Protein AF-A0A955XJW5-F1 (afdb_monomer)

Mean predicted aligned error: 9.5 Å

pLDDT: mean 81.67, std 20.1, range [33.12, 98.69]

Solvent-accessible surface area (backbone atoms only — not comparable to full-atom values): 16302 Å² total; per-residue (Å²): 133,92,76,77,73,70,64,66,63,54,55,54,52,55,54,50,56,60,74,62,56,70,82,75,78,82,82,82,54,78,74,44,65,77,54,64,28,47,102,83,71,32,50,89,77,48,71,81,88,57,72,40,41,37,43,37,37,36,38,38,75,51,75,57,103,59,41,39,40,40,37,42,30,46,37,40,36,39,36,39,64,53,88,73,26,35,38,36,40,37,43,36,36,38,41,31,38,40,37,31,48,30,94,91,41,71,89,40,76,40,79,48,72,52,77,43,46,24,12,43,33,46,32,44,30,51,53,50,76,54,90,58,38,36,39,37,41,32,48,31,40,35,44,62,52,13,67,68,50,81,89,41,76,66,51,27,50,53,43,51,49,42,31,52,50,50,28,39,25,51,32,41,61,72,42,75,30,40,45,62,37,26,32,33,47,31,42,38,38,37,37,38,39,53,49,89,84,33,40,33,42,36,37,38,38,40,42,35,40,39,48,54,78,40,79,93,57,56,80,29,60,44,35,34,40,35,40,36,42,36,45,32,44,48,54,97,52,35,35,44,35,42,34,42,30,39,30,33,45,78,50,42,84,62,96,67,49,48,33,41,16,39,31,50,33,44,36,37,53,70,83,77,32,24,43,35,39,36,41,27,32,20,64,36,49,74,48,24,42,45,85,44,91,95,30,43,33,14,45,32,42,32,44,26,39,55,69,71,88,49,74,56,78,65,78,80,79,130

Secondary structure (DSSP, 8-state):
-----SHHHHHHHHHHHHHT---PPP---GGGGTTT--TTS--TT------EEEEEEEEEEEE-SS-EEEEEEEEEEEEEEETTEEEEEEEEEEEEEEEEEETTEEEEEEEEEEEEEPPPEEEEEEEEEETTEEEEEEEEEE----PPP-S-HHHHHHHHHHHHHHHHHTTTTTGGGT-TTEEEEEEEEEEEEE-TTSEEEEEEEEEEEEEESSTTTTTT-SEEEEEEEEEEEE-SSEEEEEEEEEEE-TT---S---EEEEEEEEEEE-SS-EEEEEEEEE-STTT-STTSTT---EEEEEEES--TTS-PPPPP--

Nearest PDB structures (foldseek):
  6z91-assembly1_A  TM=2.935E-01  e=1.999E-01  Pseudomonas aeruginosa PAO1
  6z8y-assembly2_B  TM=2.730E-01  e=1.198E-01  Pseudomonas aeruginosa PAO1
  6z8t-assembly2_B  TM=3.296E-01  e=6.168E-01  Pseudomonas aeruginosa PAO1
  6z8q-assembly1_A  TM=2.751E-01  e=2.331E-01  Pseudomonas aeruginosa PAO1
  6z8q-assembly2_B  TM=2.761E-01  e=2.331E-01  Pseudomonas aeruginosa PAO1

Structure (mmCIF, N/CA/C/O backbone):
data_AF-A0A955XJW5-F1
#
_entry.id   AF-A0A955XJW5-F1
#
loop_
_atom_site.group_PDB
_atom_site.id
_atom_site.type_symbol
_atom_site.label_atom_id
_atom_site.label_alt_id
_atom_site.label_comp_id
_atom_site.label_asym_id
_atom_site.label_entity_id
_atom_site.label_seq_id
_atom_site.pdbx_PDB_ins_code
_atom_site.Cartn_x
_atom_site.Cartn_y
_atom_site.Cartn_z
_atom_site.occupancy
_atom_site.B_iso_or_equiv
_atom_site.auth_seq_id
_atom_site.auth_comp_id
_atom_site.auth_asym_id
_atom_site.auth_atom_id
_atom_site.pdbx_PDB_model_num
ATOM 1 N N . MET A 1 1 ? 11.402 -23.913 -22.380 1.00 34.25 1 MET A N 1
ATOM 2 C CA . MET A 1 1 ? 11.676 -24.728 -21.173 1.00 34.25 1 MET A CA 1
ATOM 3 C C . MET A 1 1 ? 10.736 -24.247 -20.077 1.00 34.25 1 MET A C 1
ATOM 5 O O . MET A 1 1 ? 10.926 -23.142 -19.593 1.00 34.25 1 MET A O 1
ATOM 9 N N . ASN A 1 2 ? 9.706 -25.028 -19.735 1.00 33.12 2 ASN A N 1
ATOM 10 C CA . ASN A 1 2 ? 8.739 -24.688 -18.684 1.00 33.12 2 ASN A CA 1
ATOM 11 C C . ASN A 1 2 ? 9.403 -24.790 -17.306 1.00 33.12 2 ASN A C 1
ATOM 13 O O . ASN A 1 2 ? 9.534 -25.887 -16.764 1.00 33.12 2 ASN A O 1
ATOM 17 N N . ARG A 1 3 ? 9.833 -23.658 -16.743 1.00 34.16 3 ARG A N 1
ATOM 18 C CA . ARG A 1 3 ? 10.155 -23.563 -15.317 1.00 34.16 3 ARG A CA 1
ATOM 19 C C . ARG A 1 3 ? 8.850 -23.290 -14.573 1.00 34.16 3 ARG A C 1
ATOM 21 O O . ARG A 1 3 ? 8.322 -22.188 -14.612 1.00 34.16 3 ARG A O 1
ATOM 28 N N . SER A 1 4 ? 8.306 -24.329 -13.948 1.00 34.47 4 SER A N 1
ATOM 29 C CA . SER A 1 4 ? 7.181 -24.234 -13.017 1.00 34.47 4 SER A CA 1
ATOM 30 C C . SER A 1 4 ? 7.527 -23.279 -11.871 1.00 34.47 4 SER A C 1
ATOM 32 O O . SER A 1 4 ? 8.539 -23.491 -11.206 1.00 34.47 4 SER A O 1
ATOM 34 N N . LEU A 1 5 ? 6.687 -22.263 -11.659 1.00 37.31 5 LEU A N 1
ATOM 35 C CA . LEU A 1 5 ? 6.781 -21.218 -10.633 1.00 37.31 5 LEU A CA 1
ATOM 36 C C . LEU A 1 5 ? 6.850 -21.808 -9.205 1.00 37.31 5 LEU A C 1
ATOM 38 O O . LEU A 1 5 ? 5.823 -22.250 -8.689 1.00 37.31 5 LEU A O 1
ATOM 42 N N . PRO A 1 6 ? 8.007 -21.778 -8.513 1.00 39.94 6 PRO A N 1
ATOM 43 C CA . PRO A 1 6 ? 8.091 -22.174 -7.104 1.00 39.94 6 PRO A CA 1
ATOM 44 C C . PRO A 1 6 ? 7.458 -21.138 -6.150 1.00 39.94 6 PRO A C 1
ATOM 46 O O . PRO A 1 6 ? 7.229 -21.444 -4.982 1.00 39.94 6 PRO A O 1
ATOM 49 N N . GLY A 1 7 ? 7.135 -19.930 -6.636 1.00 35.03 7 GLY A N 1
ATOM 50 C CA . GLY A 1 7 ? 6.582 -18.840 -5.822 1.00 35.03 7 GLY A CA 1
ATOM 51 C C . GLY A 1 7 ? 5.173 -19.105 -5.280 1.00 35.03 7 GLY A C 1
ATOM 52 O O . GLY A 1 7 ? 4.906 -18.837 -4.112 1.00 35.03 7 GLY A O 1
ATOM 53 N N . ALA A 1 8 ? 4.291 -19.722 -6.076 1.00 37.38 8 ALA A N 1
ATOM 54 C CA . ALA A 1 8 ? 2.900 -19.955 -5.671 1.00 37.38 8 ALA A CA 1
ATOM 55 C C . ALA A 1 8 ? 2.777 -20.896 -4.453 1.00 37.38 8 ALA A C 1
ATOM 57 O O . ALA A 1 8 ? 1.924 -20.688 -3.592 1.00 37.38 8 ALA A O 1
ATOM 58 N N . ALA A 1 9 ? 3.662 -21.894 -4.339 1.00 40.56 9 ALA A N 1
ATOM 59 C CA . ALA A 1 9 ? 3.656 -22.856 -3.234 1.00 40.56 9 ALA A CA 1
ATOM 60 C C . ALA A 1 9 ? 4.147 -22.251 -1.901 1.00 40.56 9 ALA A C 1
ATOM 62 O O . ALA A 1 9 ? 3.681 -22.640 -0.825 1.00 40.56 9 ALA A O 1
ATOM 63 N N . LEU A 1 10 ? 5.055 -21.271 -1.953 1.00 39.06 10 LEU A N 1
ATOM 64 C CA . LEU A 1 10 ? 5.540 -20.556 -0.767 1.00 39.06 10 LEU A CA 1
ATOM 65 C C . LEU A 1 10 ? 4.452 -19.648 -0.171 1.00 39.06 10 LEU A C 1
ATOM 67 O O . LEU A 1 10 ? 4.257 -19.662 1.047 1.00 39.06 10 LEU A O 1
ATOM 71 N N . CYS A 1 11 ? 3.671 -18.958 -1.012 1.00 38.50 11 CYS A N 1
ATOM 72 C CA . CYS A 1 11 ? 2.555 -18.109 -0.576 1.00 38.50 11 CYS A CA 1
ATOM 73 C C . CYS A 1 11 ? 1.465 -18.899 0.163 1.00 38.50 11 CYS A C 1
ATOM 75 O O . CYS A 1 11 ? 1.001 -18.468 1.219 1.00 38.50 11 CYS A O 1
ATOM 77 N N . THR A 1 12 ? 1.087 -20.086 -0.331 1.00 43.72 12 THR A N 1
ATOM 78 C CA . THR A 1 12 ? 0.080 -20.922 0.347 1.00 43.72 12 THR A CA 1
ATOM 79 C C . THR A 1 12 ? 0.562 -21.375 1.725 1.00 43.72 12 THR A C 1
ATOM 81 O O . THR A 1 12 ? -0.216 -21.419 2.675 1.00 43.72 12 THR A O 1
ATOM 84 N N . THR A 1 13 ? 1.856 -21.671 1.866 1.00 46.62 13 THR A N 1
ATOM 85 C CA . THR A 1 13 ? 2.415 -22.205 3.115 1.00 46.62 13 THR A CA 1
ATOM 86 C C . THR A 1 13 ? 2.517 -21.128 4.202 1.00 46.62 13 THR A C 1
ATOM 88 O O . THR A 1 13 ? 2.167 -21.390 5.353 1.00 46.62 13 THR A O 1
ATOM 91 N N . ALA A 1 14 ? 2.918 -19.902 3.844 1.00 39.91 14 ALA A N 1
ATOM 92 C CA . ALA A 1 14 ? 2.957 -18.773 4.777 1.00 39.91 14 ALA A CA 1
ATOM 93 C C . ALA A 1 14 ? 1.552 -18.360 5.252 1.00 39.91 14 ALA A C 1
ATOM 95 O O . ALA A 1 14 ? 1.353 -18.145 6.451 1.00 39.91 14 ALA A O 1
ATOM 96 N N . LEU A 1 15 ? 0.571 -18.332 4.339 1.00 43.16 15 LEU A N 1
ATOM 97 C CA . LEU A 1 15 ? -0.835 -18.036 4.637 1.00 43.16 15 LEU A CA 1
ATOM 98 C C . LEU A 1 15 ? -1.459 -19.094 5.567 1.00 43.16 15 LEU A C 1
ATOM 100 O O . LEU A 1 15 ? -2.133 -18.762 6.539 1.00 43.16 15 LEU A O 1
ATOM 104 N N . VAL A 1 16 ? -1.191 -20.383 5.326 1.00 48.97 16 VAL A N 1
ATOM 105 C CA . VAL A 1 16 ? -1.683 -21.475 6.186 1.00 48.97 16 VAL A CA 1
ATOM 106 C C . VAL A 1 16 ? -1.029 -21.438 7.571 1.00 48.97 16 VAL A C 1
ATOM 108 O O . VAL A 1 16 ? -1.713 -21.664 8.567 1.00 48.97 16 VAL A O 1
ATOM 111 N N . ALA A 1 17 ? 0.262 -21.109 7.670 1.00 45.25 17 ALA A N 1
ATOM 112 C CA . ALA A 1 17 ? 0.951 -20.999 8.957 1.00 45.25 17 ALA A CA 1
ATOM 113 C C . ALA A 1 17 ? 0.424 -19.834 9.817 1.00 45.25 17 ALA A C 1
ATOM 115 O O . ALA A 1 17 ? 0.304 -19.980 11.034 1.00 45.25 17 ALA A O 1
ATOM 116 N N . THR A 1 18 ? 0.055 -18.706 9.200 1.00 45.88 18 THR A N 1
ATOM 117 C CA . THR A 1 18 ? -0.536 -17.556 9.909 1.00 45.88 18 THR A CA 1
ATOM 118 C C . THR A 1 18 ? -1.988 -17.807 10.307 1.00 45.88 18 THR A C 1
ATOM 120 O O . THR A 1 18 ? -2.371 -17.474 11.426 1.00 45.88 18 THR A O 1
ATOM 123 N N . LEU A 1 19 ? -2.775 -18.485 9.464 1.00 44.06 19 LEU A N 1
ATOM 124 C CA . LEU A 1 19 ? -4.140 -18.911 9.803 1.00 44.06 19 LEU A CA 1
ATOM 125 C C . LEU A 1 19 ? -4.175 -20.011 10.884 1.00 44.06 19 LEU A C 1
ATOM 127 O O . LEU A 1 19 ? -5.152 -20.122 11.623 1.00 44.06 19 LEU A O 1
ATOM 131 N N . ALA A 1 20 ? -3.113 -20.815 11.007 1.00 43.78 20 ALA A N 1
ATOM 132 C CA . ALA A 1 20 ? -2.991 -21.868 12.019 1.00 43.78 20 ALA A CA 1
ATOM 133 C C . ALA A 1 20 ? -2.514 -21.363 13.396 1.00 43.78 20 ALA A C 1
ATOM 135 O O . ALA A 1 20 ? -2.559 -22.120 14.375 1.00 43.78 20 ALA A O 1
ATOM 136 N N . ALA A 1 21 ? -2.080 -20.103 13.508 1.00 41.25 21 ALA A N 1
ATOM 137 C CA . ALA A 1 21 ? -1.713 -19.503 14.783 1.00 41.25 21 ALA A CA 1
ATOM 138 C C . ALA A 1 21 ? -2.971 -19.316 15.649 1.00 41.25 21 ALA A C 1
ATOM 140 O O . ALA A 1 21 ? -3.744 -18.373 15.484 1.00 41.25 21 ALA A O 1
ATOM 141 N N . ARG A 1 22 ? -3.198 -20.242 16.590 1.00 39.47 22 ARG A N 1
ATOM 142 C CA . ARG A 1 22 ? -4.277 -20.110 17.578 1.00 39.47 22 ARG A CA 1
ATOM 143 C C . ARG A 1 22 ? -4.091 -18.806 18.365 1.00 39.47 22 ARG A C 1
ATOM 145 O O . ARG A 1 22 ? -2.970 -18.545 18.807 1.00 39.47 22 ARG A O 1
ATOM 152 N N . PRO A 1 23 ? -5.158 -18.024 18.614 1.00 44.94 23 PRO A N 1
ATOM 153 C CA . PRO A 1 23 ? -5.063 -16.852 19.472 1.00 44.94 23 PRO A CA 1
ATOM 154 C C . PRO A 1 23 ? -4.607 -17.306 20.861 1.00 44.94 23 PRO A C 1
ATOM 156 O O . PRO A 1 23 ? -5.309 -18.059 21.542 1.00 44.94 23 PRO A O 1
ATOM 159 N N . ALA A 1 24 ? -3.408 -16.887 21.264 1.00 43.28 24 ALA A N 1
ATOM 160 C CA . ALA A 1 24 ? -2.942 -17.074 22.628 1.00 43.28 24 ALA A CA 1
ATOM 161 C C . ALA A 1 24 ? -3.953 -16.400 23.570 1.00 43.28 24 ALA A C 1
ATOM 163 O O . ALA A 1 24 ? -4.379 -15.269 23.326 1.00 43.28 24 ALA A O 1
ATOM 164 N N . GLY A 1 25 ? -4.396 -17.120 24.604 1.00 38.81 25 GLY A N 1
ATOM 165 C CA . GLY A 1 25 ? -5.329 -16.583 25.591 1.00 38.81 25 GLY A CA 1
ATOM 166 C C . GLY A 1 25 ? -4.774 -15.291 26.190 1.00 38.81 25 GLY A C 1
ATOM 167 O O . GLY A 1 25 ? -3.624 -15.259 26.622 1.00 38.81 25 GLY A O 1
ATOM 168 N N . ALA A 1 26 ? -5.569 -14.221 26.165 1.00 45.28 26 ALA A N 1
ATOM 169 C CA . ALA A 1 26 ? -5.174 -12.937 26.725 1.00 45.28 26 ALA A CA 1
ATOM 170 C C . ALA A 1 26 ? -5.032 -13.063 28.252 1.00 45.28 26 ALA A C 1
ATOM 172 O O . ALA A 1 26 ? -5.971 -13.458 28.941 1.00 45.28 26 ALA A O 1
ATOM 173 N N . GLU A 1 27 ? -3.846 -12.753 28.768 1.00 39.41 27 GLU A N 1
ATOM 174 C CA . GLU A 1 27 ? -3.558 -12.666 30.199 1.00 39.41 27 GLU A CA 1
ATOM 175 C C . GLU A 1 27 ? -4.129 -11.343 30.743 1.00 39.41 27 GLU A C 1
ATOM 177 O O . GLU A 1 27 ? -3.714 -10.264 30.312 1.00 39.41 27 GLU A O 1
ATOM 182 N N . VAL A 1 28 ? -5.109 -11.425 31.649 1.00 39.09 28 VAL A N 1
ATOM 183 C CA . VAL A 1 28 ? -5.785 -10.264 32.263 1.00 39.09 28 VAL A CA 1
ATOM 184 C C . VAL A 1 28 ? -4.859 -9.602 33.285 1.00 39.09 28 VAL A C 1
ATOM 186 O O . VAL A 1 28 ? -4.280 -10.280 34.138 1.00 39.09 28 VAL A O 1
ATOM 189 N N . ARG A 1 29 ? -4.709 -8.272 33.232 1.00 44.88 29 ARG A N 1
ATOM 190 C CA . ARG A 1 29 ? -3.803 -7.539 34.134 1.00 44.88 29 ARG A CA 1
ATOM 191 C C . ARG A 1 29 ? -4.461 -7.205 35.476 1.00 44.88 29 ARG A C 1
ATOM 193 O O . ARG A 1 29 ? -5.627 -6.825 35.514 1.00 44.88 29 ARG A O 1
ATOM 200 N N . PRO A 1 30 ? -3.689 -7.129 36.576 1.00 42.16 30 PRO A N 1
ATOM 201 C CA . PRO A 1 30 ? -4.189 -6.602 37.845 1.00 42.16 30 PRO A CA 1
ATOM 202 C C . PRO A 1 30 ? -4.661 -5.138 37.788 1.00 42.16 30 PRO A C 1
ATOM 204 O O . PRO A 1 30 ? -5.520 -4.738 38.562 1.00 42.16 30 PRO A O 1
ATOM 207 N N . SER A 1 31 ? -4.148 -4.322 36.861 1.00 41.94 31 SER A N 1
ATOM 208 C CA . SER A 1 31 ? -4.633 -2.947 36.649 1.00 41.94 31 SER A CA 1
ATOM 209 C C . SER A 1 31 ? -6.025 -2.889 36.003 1.00 41.94 31 SER A C 1
ATOM 211 O O . SER A 1 31 ? -6.724 -1.891 36.158 1.00 41.94 31 SER A O 1
ATOM 213 N N . GLU A 1 32 ? -6.447 -3.958 35.322 1.00 39.59 32 GLU A N 1
ATOM 214 C CA . GLU A 1 32 ? -7.803 -4.137 34.772 1.00 39.59 32 GLU A CA 1
ATOM 215 C C . GLU A 1 32 ? -8.798 -4.616 35.849 1.00 39.59 32 GLU A C 1
ATOM 217 O O . GLU A 1 32 ? -10.000 -4.653 35.609 1.00 39.59 32 GLU A O 1
ATOM 222 N N . LEU A 1 33 ? -8.324 -4.914 37.070 1.00 41.62 33 LEU A N 1
ATOM 223 C CA . LEU A 1 33 ? -9.183 -5.127 38.245 1.00 41.62 33 LEU A CA 1
ATOM 224 C C . LEU A 1 33 ? -9.673 -3.806 38.861 1.00 41.62 33 LEU A C 1
ATOM 226 O O . LEU A 1 33 ? -10.667 -3.806 39.580 1.00 41.62 33 LEU A O 1
ATOM 230 N N . ILE A 1 34 ? -8.979 -2.685 38.619 1.00 43.34 34 ILE A N 1
ATOM 231 C CA . ILE A 1 34 ? -9.285 -1.384 39.250 1.00 43.34 34 ILE A CA 1
ATOM 232 C C . ILE A 1 34 ? -10.316 -0.591 38.429 1.00 43.34 34 ILE A C 1
ATOM 234 O O . ILE A 1 34 ? -11.098 0.181 38.981 1.00 43.34 34 ILE A O 1
ATOM 238 N N . ARG A 1 35 ? -10.363 -0.814 37.113 1.00 44.44 35 ARG A N 1
ATOM 239 C CA . ARG A 1 35 ? -11.483 -0.432 36.246 1.00 44.44 35 ARG A CA 1
ATOM 240 C C . ARG A 1 35 ? -12.004 -1.732 35.661 1.00 44.44 35 ARG A C 1
ATOM 242 O O . ARG A 1 35 ? -11.348 -2.212 34.740 1.00 44.44 35 ARG A O 1
ATOM 249 N N . PRO A 1 36 ? -13.067 -2.330 36.229 1.00 38.03 36 PRO A N 1
ATOM 250 C CA . PRO A 1 36 ? -13.470 -3.665 35.847 1.00 38.03 36 PRO A CA 1
ATOM 251 C C . PRO A 1 36 ? -13.695 -3.657 34.347 1.00 38.03 36 PRO A C 1
ATOM 253 O O . PRO A 1 36 ? -14.565 -2.952 33.828 1.00 38.03 36 PRO A O 1
ATOM 256 N N . ALA A 1 37 ? -12.855 -4.426 33.669 1.00 43.81 37 ALA A N 1
ATOM 257 C CA . ALA A 1 37 ? -13.259 -5.007 32.423 1.00 43.81 37 ALA A CA 1
ATOM 258 C C . ALA A 1 37 ? -14.639 -5.653 32.638 1.00 43.81 37 ALA A C 1
ATOM 260 O O . ALA A 1 37 ? -14.919 -6.167 33.728 1.00 43.81 37 ALA A O 1
ATOM 261 N N . ASP A 1 38 ? -15.525 -5.577 31.653 1.00 45.34 38 ASP A N 1
ATOM 262 C CA . ASP A 1 38 ? -16.799 -6.279 31.733 1.00 45.34 38 ASP A CA 1
ATOM 263 C C . ASP A 1 38 ? -16.574 -7.784 31.999 1.00 45.34 38 ASP A C 1
ATOM 265 O O . ASP A 1 38 ? -15.451 -8.297 31.973 1.00 45.34 38 ASP A O 1
ATOM 269 N N . ALA A 1 39 ? -17.642 -8.525 32.292 1.00 37.34 39 ALA A N 1
ATOM 270 C CA . ALA A 1 39 ? -17.558 -9.938 32.675 1.00 37.34 39 ALA A CA 1
ATOM 271 C C . ALA A 1 39 ? -16.877 -10.858 31.627 1.00 37.34 39 ALA A C 1
ATOM 273 O O . ALA A 1 39 ? -16.703 -12.047 31.889 1.00 37.34 39 ALA A O 1
ATOM 274 N N . ALA A 1 40 ? -16.480 -10.328 30.465 1.00 42.97 40 ALA A N 1
ATOM 275 C CA . ALA A 1 40 ? -15.746 -11.013 29.412 1.00 42.97 40 ALA A CA 1
ATOM 276 C C . ALA A 1 40 ? -14.283 -10.531 29.238 1.00 42.97 40 ALA A C 1
ATOM 278 O O . ALA A 1 40 ? -13.589 -11.010 28.339 1.00 42.97 40 ALA A O 1
ATOM 279 N N . GLY A 1 41 ? -13.774 -9.661 30.119 1.00 38.34 41 GLY A N 1
ATOM 280 C CA . GLY A 1 41 ? -12.387 -9.186 30.084 1.00 38.34 41 GLY A CA 1
ATOM 281 C C . GLY A 1 41 ? -12.157 -7.998 29.145 1.00 38.34 41 GLY A C 1
ATOM 282 O O . GLY A 1 41 ? -11.008 -7.699 28.817 1.00 38.34 41 GLY A O 1
ATOM 283 N N . TYR A 1 42 ? -13.216 -7.292 28.740 1.00 46.72 42 TYR A N 1
ATOM 284 C CA . TYR A 1 42 ? -13.111 -6.086 27.928 1.00 46.72 42 TYR A CA 1
ATOM 285 C C . TYR A 1 42 ? -13.070 -4.839 28.811 1.00 46.72 42 TYR A C 1
ATOM 287 O O . TYR A 1 42 ? -14.026 -4.540 29.521 1.00 46.72 42 TYR A O 1
ATOM 295 N N . GLY A 1 43 ? -11.974 -4.072 28.765 1.00 42.53 43 GLY A N 1
ATOM 296 C CA . GLY A 1 43 ? -11.979 -2.697 29.283 1.00 42.53 43 GLY A CA 1
ATOM 297 C C . GLY A 1 43 ? -13.155 -1.894 28.694 1.00 42.53 43 GLY A C 1
ATOM 298 O O . GLY A 1 43 ? -13.688 -2.280 27.651 1.00 42.53 43 GLY A O 1
ATOM 299 N N . PRO A 1 44 ? -13.587 -0.793 29.335 1.00 36.53 44 PRO A N 1
ATOM 300 C CA . PRO A 1 44 ? -14.835 -0.118 28.989 1.00 36.53 44 PRO A CA 1
ATOM 301 C C . PRO A 1 44 ? -14.861 0.280 27.505 1.00 36.53 44 PRO A C 1
ATOM 303 O O . PRO A 1 44 ? -14.160 1.198 27.086 1.00 36.53 44 PRO A O 1
ATOM 306 N N . GLY A 1 45 ? -15.669 -0.442 26.722 1.00 41.62 45 GLY A N 1
ATOM 307 C CA . GLY A 1 45 ? -16.017 -0.102 25.346 1.00 41.62 45 GLY A CA 1
ATOM 308 C C . GLY A 1 45 ? -15.035 -0.525 24.249 1.00 41.62 45 GLY A C 1
ATOM 309 O O . GLY A 1 45 ? -14.957 0.167 23.242 1.00 41.62 45 GLY A O 1
ATOM 310 N N . TYR A 1 46 ? -14.312 -1.642 24.378 1.00 51.41 46 TYR A N 1
ATOM 311 C CA . TYR A 1 46 ? -13.519 -2.183 23.262 1.00 51.41 46 TYR A CA 1
ATOM 312 C C . TYR A 1 46 ? -13.775 -3.669 23.020 1.00 51.41 46 TYR A C 1
ATOM 314 O O . TYR A 1 46 ? -13.808 -4.450 23.963 1.00 51.41 46 TYR A O 1
ATOM 322 N N . GLY A 1 47 ? -13.914 -4.055 21.746 1.00 53.31 47 GLY A N 1
ATOM 323 C CA . GLY A 1 47 ? -13.943 -5.454 21.312 1.00 53.31 47 GLY A CA 1
ATOM 324 C C . GLY A 1 47 ? -12.657 -6.216 21.656 1.00 53.31 47 GLY A C 1
ATOM 325 O O . GLY A 1 47 ? -11.684 -5.667 22.191 1.00 53.31 47 GLY A O 1
ATOM 326 N N . ARG A 1 48 ? -12.644 -7.521 21.379 1.00 57.72 48 ARG A N 1
ATOM 327 C CA . ARG A 1 48 ? -11.518 -8.388 21.728 1.00 57.72 48 ARG A CA 1
ATOM 328 C C . ARG A 1 48 ? -10.319 -8.020 20.863 1.00 57.72 48 ARG A C 1
ATOM 330 O O . ARG A 1 48 ? -10.392 -8.028 19.645 1.00 57.72 48 ARG A O 1
ATOM 337 N N . ARG A 1 49 ? -9.153 -7.804 21.479 1.00 69.62 49 ARG A N 1
ATOM 338 C CA . ARG A 1 49 ? -7.893 -7.720 20.725 1.00 69.62 49 ARG A CA 1
ATOM 339 C C . ARG A 1 49 ? -7.627 -9.072 20.058 1.00 69.62 49 ARG A C 1
ATOM 341 O O . ARG A 1 49 ? -7.129 -9.995 20.702 1.00 69.62 49 ARG A O 1
ATOM 348 N N . VAL A 1 50 ? -7.996 -9.191 18.791 1.00 79.50 50 VAL A N 1
ATOM 349 C CA . VAL A 1 50 ? -7.775 -10.372 17.957 1.00 79.50 50 VAL A CA 1
ATOM 350 C C . VAL A 1 50 ? -6.716 -10.072 16.909 1.00 79.50 50 VAL A C 1
ATOM 352 O O . VAL A 1 50 ? -6.535 -8.925 16.503 1.00 79.50 50 VAL A O 1
ATOM 355 N N . THR A 1 51 ? -5.992 -11.109 16.490 1.00 88.06 51 THR A N 1
ATOM 356 C CA . THR A 1 51 ? -5.120 -11.017 15.319 1.00 88.06 51 THR A CA 1
ATOM 357 C C . THR A 1 51 ? -5.961 -10.578 14.127 1.00 88.06 51 THR A C 1
ATOM 359 O O . THR A 1 51 ? -6.950 -11.235 13.798 1.00 88.06 51 THR A O 1
ATOM 362 N N . SER A 1 52 ? -5.568 -9.471 13.503 1.00 89.81 52 SER A N 1
ATOM 363 C CA . SER A 1 52 ? -6.171 -9.001 12.260 1.00 89.81 52 SER A CA 1
ATOM 364 C C . SER A 1 52 ? -5.305 -9.411 11.082 1.00 89.81 52 SER A C 1
ATOM 366 O O . SER A 1 52 ? -4.081 -9.473 11.195 1.00 89.81 52 SER A O 1
ATOM 368 N N . TYR A 1 53 ? -5.945 -9.703 9.962 1.00 93.25 53 TYR A N 1
ATOM 369 C CA . TYR A 1 53 ? -5.274 -10.008 8.710 1.00 93.25 53 TYR A CA 1
ATOM 370 C C . TYR A 1 53 ? -5.984 -9.282 7.578 1.00 93.25 53 TYR A C 1
ATOM 372 O O . TYR A 1 53 ? -7.183 -9.020 7.664 1.00 93.25 53 TYR A O 1
ATOM 380 N N . GLU A 1 54 ? -5.246 -8.981 6.526 1.00 95.25 54 GLU A N 1
ATOM 381 C CA . GLU A 1 54 ? -5.755 -8.435 5.282 1.00 95.25 54 GLU A CA 1
ATOM 382 C C . GLU A 1 54 ? -4.975 -9.075 4.138 1.00 95.25 54 GLU A C 1
ATOM 384 O O . GLU A 1 54 ? -3.749 -9.169 4.183 1.00 95.25 54 GLU A O 1
ATOM 389 N N . LEU A 1 55 ? -5.702 -9.580 3.151 1.00 97.25 55 LEU A N 1
ATOM 390 C CA . LEU A 1 55 ? -5.168 -10.032 1.881 1.00 97.25 55 LEU A CA 1
ATOM 391 C C . LEU A 1 55 ? -5.834 -9.197 0.802 1.00 97.25 55 LEU A C 1
ATOM 393 O O . LEU A 1 55 ? -7.050 -9.263 0.626 1.00 97.25 55 LEU A O 1
ATOM 397 N N . GLU A 1 56 ? -5.022 -8.456 0.077 1.00 97.38 56 GLU A N 1
ATOM 398 C CA . GLU A 1 56 ? -5.433 -7.622 -1.035 1.00 97.38 56 GLU A CA 1
ATOM 399 C C . GLU A 1 56 ? -4.768 -8.113 -2.311 1.00 97.38 56 GLU A C 1
ATOM 401 O O . GLU A 1 56 ? -3.640 -8.601 -2.283 1.00 97.38 56 GLU A O 1
ATOM 406 N N . VAL A 1 57 ? -5.463 -7.978 -3.433 1.00 98.25 57 VAL A N 1
ATOM 407 C CA . VAL A 1 57 ? -4.898 -8.156 -4.764 1.00 98.25 57 VAL A CA 1
ATOM 408 C C . VAL A 1 57 ? -5.231 -6.917 -5.579 1.00 98.25 57 VAL A C 1
ATOM 410 O O . VAL A 1 57 ? -6.406 -6.647 -5.835 1.00 98.25 57 VAL A O 1
ATOM 413 N N . GLY A 1 58 ? -4.191 -6.175 -5.951 1.00 97.56 58 GLY A N 1
ATOM 414 C CA . GLY A 1 58 ? -4.263 -5.058 -6.880 1.00 97.56 58 GLY A CA 1
ATOM 415 C C . GLY A 1 58 ? -4.089 -5.520 -8.323 1.00 97.56 58 GLY A C 1
ATOM 416 O O . GLY A 1 58 ? -3.327 -6.454 -8.594 1.00 97.56 58 GLY A O 1
ATOM 417 N N . PHE A 1 59 ? -4.790 -4.858 -9.236 1.00 96.75 59 PHE A N 1
ATOM 418 C CA . PHE A 1 59 ? -4.735 -5.085 -10.671 1.00 96.75 59 PHE A CA 1
ATOM 419 C C . PHE A 1 59 ? -4.648 -3.755 -11.409 1.00 96.75 59 PHE A C 1
ATOM 421 O O . PHE A 1 59 ? -5.374 -2.806 -11.101 1.00 96.75 59 PHE A O 1
ATOM 428 N N . TYR A 1 60 ? -3.823 -3.747 -12.445 1.00 95.06 60 TYR A N 1
ATOM 429 C CA . TYR A 1 60 ? -3.759 -2.691 -13.438 1.00 95.06 60 TYR A CA 1
ATOM 430 C C . TYR A 1 60 ? -3.678 -3.332 -14.818 1.00 95.06 60 TYR A C 1
ATOM 432 O O . TYR A 1 60 ? -2.987 -4.335 -15.017 1.00 95.06 60 TYR A O 1
ATOM 440 N N . SER A 1 61 ? -4.417 -2.766 -15.763 1.00 93.38 61 SER A N 1
ATOM 441 C CA . SER A 1 61 ? -4.340 -3.147 -17.162 1.00 93.38 61 SER A CA 1
ATOM 442 C C . SER A 1 61 ? -4.517 -1.901 -18.003 1.00 93.38 61 SER A C 1
ATOM 444 O O . SER A 1 61 ? -5.488 -1.169 -17.816 1.00 93.38 61 SER A O 1
ATOM 446 N N . ASP A 1 62 ? -3.602 -1.710 -18.938 1.00 90.88 62 ASP A N 1
ATOM 447 C CA . ASP A 1 62 ? -3.711 -0.707 -19.986 1.00 90.88 62 ASP A CA 1
ATOM 448 C C . ASP A 1 62 ? -3.428 -1.382 -21.325 1.00 90.88 62 ASP A C 1
ATOM 450 O O . ASP A 1 62 ? -2.616 -2.302 -21.409 1.00 90.88 62 ASP A O 1
ATOM 454 N N . SER A 1 63 ? -4.164 -0.979 -22.346 1.00 87.19 63 SER A N 1
ATOM 455 C CA . SER A 1 63 ? -4.062 -1.513 -23.696 1.00 87.19 63 SER A CA 1
ATOM 456 C C . SER A 1 63 ? -4.287 -0.351 -24.640 1.00 87.19 63 SER A C 1
ATOM 458 O O . SER A 1 63 ? -5.367 0.244 -24.669 1.00 87.19 63 SER A O 1
ATOM 460 N N . ASN A 1 64 ? -3.247 -0.008 -25.388 1.00 84.56 64 ASN A N 1
ATOM 461 C CA . ASN A 1 64 ? -3.292 1.032 -26.403 1.00 84.56 64 ASN A CA 1
ATOM 462 C C . ASN A 1 64 ? -2.779 0.487 -27.743 1.00 84.56 64 ASN A C 1
ATOM 464 O O . ASN A 1 64 ? -2.366 -0.666 -27.847 1.00 84.56 64 ASN A O 1
ATOM 468 N N . ASP A 1 65 ? -2.790 1.319 -28.787 1.00 77.38 65 ASP A N 1
ATOM 469 C CA . ASP A 1 65 ? -2.377 0.916 -30.142 1.00 77.38 65 ASP A CA 1
ATOM 470 C C . ASP A 1 65 ? -0.916 0.424 -30.229 1.00 77.38 65 ASP A C 1
ATOM 472 O O . ASP A 1 65 ? -0.501 -0.119 -31.256 1.00 77.38 65 ASP A O 1
ATOM 476 N N . VAL A 1 66 ? -0.120 0.642 -29.178 1.00 81.00 66 VAL A N 1
ATOM 477 C CA . VAL A 1 66 ? 1.302 0.314 -29.128 1.00 81.00 66 VAL A CA 1
ATOM 478 C C . VAL A 1 66 ? 1.586 -0.801 -28.127 1.00 81.00 66 VAL A C 1
ATOM 480 O O . VAL A 1 66 ? 2.416 -1.646 -28.418 1.00 81.00 66 VAL A O 1
ATOM 483 N N . GLN A 1 67 ? 0.990 -0.831 -26.941 1.00 85.88 67 GLN A N 1
ATOM 484 C CA . GLN A 1 67 ? 1.389 -1.772 -25.893 1.00 85.88 67 GLN A CA 1
ATOM 485 C C . GLN A 1 67 ? 0.208 -2.214 -25.035 1.00 85.88 67 GLN A C 1
ATOM 487 O O . GLN A 1 67 ? -0.676 -1.425 -24.708 1.00 85.88 67 GLN A O 1
ATOM 492 N N . ASP A 1 68 ? 0.277 -3.475 -24.618 1.00 90.44 68 ASP A N 1
ATOM 493 C CA . ASP A 1 68 ? -0.549 -4.088 -23.593 1.00 90.44 68 ASP A CA 1
ATOM 494 C C . ASP A 1 68 ? 0.287 -4.257 -22.323 1.00 90.44 68 ASP A C 1
ATOM 496 O O . ASP A 1 68 ? 1.283 -4.989 -22.296 1.00 90.44 68 ASP A O 1
ATOM 500 N N . VAL A 1 69 ? -0.134 -3.590 -21.253 1.00 92.31 69 VAL A N 1
ATOM 501 C CA . VAL A 1 69 ? 0.460 -3.692 -19.923 1.00 92.31 69 VAL A CA 1
ATOM 502 C C . VAL A 1 69 ? -0.524 -4.379 -18.999 1.00 92.31 69 VAL A C 1
ATOM 504 O O . VAL A 1 69 ? -1.694 -4.008 -18.918 1.00 92.31 69 VAL A O 1
ATOM 507 N N . PHE A 1 70 ? -0.033 -5.361 -18.254 1.00 95.69 70 PHE A N 1
ATOM 508 C CA . PHE A 1 70 ? -0.809 -6.040 -17.233 1.00 95.69 70 PHE A CA 1
ATOM 509 C C . PHE A 1 70 ? 0.011 -6.232 -15.964 1.00 95.69 70 PHE A C 1
ATOM 511 O O . PHE A 1 70 ? 1.161 -6.674 -16.004 1.00 95.69 70 PHE A O 1
ATOM 518 N N . LEU A 1 71 ? -0.601 -5.926 -14.827 1.00 96.56 71 LEU A N 1
ATOM 519 C CA . LEU A 1 71 ? 0.022 -6.009 -13.520 1.00 96.56 71 LEU A CA 1
ATOM 520 C C . LEU A 1 71 ? -0.958 -6.610 -12.512 1.00 96.56 71 LEU A C 1
ATOM 522 O O . LEU A 1 71 ? -2.103 -6.176 -12.404 1.00 96.56 71 LEU A O 1
ATOM 526 N N . ILE A 1 72 ? -0.481 -7.591 -11.746 1.00 97.88 72 ILE A N 1
ATOM 527 C CA . ILE A 1 72 ? -1.155 -8.111 -10.553 1.00 97.88 72 ILE A CA 1
ATOM 528 C C . ILE A 1 72 ? -0.197 -8.004 -9.378 1.00 97.88 72 ILE A C 1
ATOM 530 O O . ILE A 1 72 ? 0.950 -8.440 -9.477 1.00 97.88 72 ILE A O 1
ATOM 534 N N . SER A 1 73 ? -0.681 -7.520 -8.240 1.00 98.19 73 SER A N 1
ATOM 535 C CA . SER A 1 73 ? 0.108 -7.479 -7.016 1.00 98.19 73 SER A CA 1
ATOM 536 C C . SER A 1 73 ? -0.704 -7.920 -5.807 1.00 98.19 73 SER A C 1
ATOM 538 O O . SER A 1 73 ? -1.568 -7.172 -5.359 1.00 98.19 73 SER A O 1
ATOM 540 N N . PRO A 1 74 ? -0.472 -9.117 -5.247 1.00 97.94 74 PRO A N 1
ATOM 541 C CA . PRO A 1 74 ? -1.008 -9.453 -3.941 1.00 97.94 74 PRO A CA 1
ATOM 542 C C . PRO A 1 74 ? -0.189 -8.800 -2.817 1.00 97.94 74 PRO A C 1
ATOM 544 O O . PRO A 1 74 ? 1.043 -8.817 -2.839 1.00 97.94 74 PRO A O 1
ATOM 547 N N . LEU A 1 75 ? -0.880 -8.311 -1.791 1.00 98.00 75 LEU A N 1
ATOM 548 C CA . LEU A 1 75 ? -0.318 -7.784 -0.550 1.00 98.00 75 LEU A CA 1
ATOM 549 C C . LEU A 1 75 ? -0.987 -8.485 0.633 1.00 98.00 75 LEU A C 1
ATOM 551 O O . LEU A 1 75 ? -2.213 -8.517 0.741 1.00 98.00 75 LEU A O 1
ATOM 555 N N . VAL A 1 76 ? -0.183 -9.049 1.532 1.00 97.94 76 VAL A N 1
ATOM 556 C CA . VAL A 1 76 ? -0.665 -9.589 2.804 1.00 97.94 76 VAL A CA 1
ATOM 557 C C . VAL A 1 76 ? -0.204 -8.703 3.948 1.00 97.94 76 VAL A C 1
ATOM 559 O O . VAL A 1 76 ? 0.964 -8.322 4.016 1.00 97.94 76 VAL A O 1
ATOM 562 N N . ARG A 1 77 ? -1.114 -8.420 4.878 1.00 97.62 77 ARG A N 1
ATOM 563 C CA . ARG A 1 77 ? -0.834 -7.731 6.135 1.00 97.62 77 ARG A CA 1
ATOM 564 C C . ARG A 1 77 ? -1.404 -8.525 7.296 1.00 97.62 77 ARG A C 1
ATOM 566 O O . ARG A 1 77 ? -2.538 -8.991 7.249 1.00 97.62 77 ARG A O 1
ATOM 573 N N . VAL A 1 78 ? -0.634 -8.663 8.364 1.00 96.19 78 VAL A N 1
ATOM 574 C CA . VAL A 1 78 ? -1.056 -9.314 9.604 1.00 96.19 78 VAL A CA 1
ATOM 575 C C . VAL A 1 78 ? -0.672 -8.421 10.766 1.00 96.19 78 VAL A C 1
ATOM 577 O O . VAL A 1 78 ? 0.480 -8.018 10.882 1.00 96.19 78 VAL A O 1
ATOM 580 N N . VAL A 1 79 ? -1.623 -8.137 11.652 1.00 93.81 79 VAL A N 1
ATOM 581 C CA . VAL A 1 79 ? -1.350 -7.444 12.911 1.00 93.81 79 VAL A CA 1
ATOM 582 C C . VAL A 1 79 ? -1.760 -8.312 14.075 1.00 93.81 79 VAL A C 1
ATOM 584 O O . VAL A 1 79 ? -2.929 -8.666 14.238 1.00 93.81 79 VAL A O 1
ATOM 587 N N . GLN A 1 80 ? -0.776 -8.626 14.904 1.00 93.50 80 GLN A N 1
ATOM 588 C CA . GLN A 1 80 ? -0.920 -9.451 16.083 1.00 93.50 80 GLN A CA 1
ATOM 589 C C . GLN A 1 80 ? -0.834 -8.586 17.347 1.00 93.50 80 GLN A C 1
ATOM 591 O O . GLN A 1 80 ? 0.199 -7.962 17.602 1.00 93.50 80 GLN A O 1
ATOM 596 N N . PRO A 1 81 ? -1.879 -8.572 18.189 1.00 89.94 81 PRO A N 1
ATOM 597 C CA . PRO A 1 81 ? -1.808 -7.935 19.495 1.00 89.94 81 PRO A CA 1
ATOM 598 C C . PRO A 1 81 ? -0.762 -8.605 20.393 1.00 89.94 81 PRO A C 1
ATOM 600 O O . PRO A 1 81 ? -0.780 -9.820 20.596 1.00 89.94 81 PRO A O 1
ATOM 603 N N . VAL A 1 82 ? 0.118 -7.803 20.991 1.00 89.19 82 VAL A N 1
ATOM 604 C CA . VAL A 1 82 ? 1.103 -8.231 21.989 1.00 89.19 82 VAL A CA 1
ATOM 605 C C . VAL A 1 82 ? 0.931 -7.364 23.231 1.00 89.19 82 VAL A C 1
ATOM 607 O O . VAL A 1 82 ? 1.462 -6.257 23.343 1.00 89.19 82 VAL A O 1
ATOM 610 N N . ARG A 1 83 ? 0.166 -7.876 24.200 1.00 86.06 83 ARG A N 1
ATOM 611 C CA . ARG A 1 83 ? -0.256 -7.128 25.395 1.00 86.06 83 ARG A CA 1
ATOM 612 C C . ARG A 1 83 ? -1.019 -5.847 25.005 1.00 86.06 83 ARG A C 1
ATOM 614 O O . ARG A 1 83 ? -2.064 -5.916 24.366 1.00 86.06 83 ARG A O 1
ATOM 621 N N . SER A 1 84 ? -0.512 -4.679 25.410 1.00 84.25 84 SER A N 1
ATOM 622 C CA . SER A 1 84 ? -1.081 -3.367 25.080 1.00 84.25 84 SER A CA 1
ATOM 623 C C . SER A 1 84 ? -0.651 -2.852 23.703 1.00 84.25 84 SER A C 1
ATOM 625 O O . SER A 1 84 ? -1.191 -1.846 23.258 1.00 84.25 84 SER A O 1
ATOM 627 N N . ASN A 1 85 ? 0.265 -3.547 23.035 1.00 91.69 85 ASN A N 1
ATOM 628 C CA . ASN A 1 85 ? 0.929 -3.127 21.807 1.00 91.69 85 ASN A CA 1
ATOM 629 C C . ASN A 1 85 ? 0.557 -4.073 20.658 1.00 91.69 85 ASN A C 1
ATOM 631 O O . ASN A 1 85 ? -0.220 -5.013 20.849 1.00 91.69 85 ASN A O 1
ATOM 635 N N . GLU A 1 86 ? 1.111 -3.836 19.478 1.00 93.88 86 GLU A N 1
ATOM 636 C CA . GLU A 1 86 ? 0.856 -4.626 18.274 1.00 93.88 86 GLU A CA 1
ATOM 637 C C . GLU A 1 86 ? 2.154 -4.894 17.515 1.00 93.88 86 GLU A C 1
ATOM 639 O O . GLU A 1 86 ? 3.049 -4.054 17.495 1.00 93.88 86 GLU A O 1
ATOM 644 N N . VAL A 1 87 ? 2.245 -6.068 16.898 1.00 97.25 87 VAL A N 1
ATOM 645 C CA . VAL A 1 87 ? 3.275 -6.401 15.911 1.00 97.25 87 VAL A CA 1
ATOM 646 C C . VAL A 1 87 ? 2.600 -6.498 14.556 1.00 97.25 87 VAL A C 1
ATOM 648 O O . VAL A 1 87 ? 1.576 -7.168 14.433 1.00 97.25 87 VAL A O 1
ATOM 651 N N . GLU A 1 88 ? 3.170 -5.844 13.558 1.00 97.44 88 GLU A N 1
ATOM 652 C CA . GLU A 1 88 ? 2.668 -5.802 12.192 1.00 97.44 88 GLU A CA 1
ATOM 653 C C . GLU A 1 88 ? 3.667 -6.449 11.240 1.00 97.44 88 GLU A C 1
ATOM 655 O O . GLU A 1 88 ? 4.857 -6.160 11.304 1.00 97.44 88 GLU A O 1
ATOM 660 N N . LEU A 1 89 ? 3.177 -7.322 10.366 1.00 98.31 89 LEU A N 1
ATOM 661 C CA . LEU A 1 89 ? 3.918 -7.897 9.253 1.00 98.31 89 LEU A CA 1
ATOM 662 C C . LEU A 1 89 ? 3.185 -7.538 7.963 1.00 98.31 89 LEU A C 1
ATOM 664 O O . LEU A 1 89 ? 1.990 -7.816 7.860 1.00 98.31 89 LEU A O 1
ATOM 668 N N . ALA A 1 90 ? 3.889 -6.991 6.978 1.00 98.19 90 ALA A N 1
ATOM 669 C CA . ALA A 1 90 ? 3.363 -6.794 5.631 1.00 98.19 90 ALA A CA 1
ATOM 670 C C . ALA A 1 90 ? 4.339 -7.343 4.587 1.00 98.19 90 ALA A C 1
ATOM 672 O O . ALA A 1 90 ? 5.554 -7.214 4.737 1.00 98.19 90 ALA A O 1
ATOM 673 N N . TRP A 1 91 ? 3.820 -7.982 3.539 1.00 98.25 91 TRP A N 1
ATOM 674 C CA . TRP A 1 91 ? 4.641 -8.455 2.429 1.00 98.25 91 TRP A CA 1
ATOM 675 C C . TRP A 1 91 ? 3.828 -8.566 1.144 1.00 98.25 91 TRP A C 1
ATOM 677 O O . TRP A 1 91 ? 2.698 -9.056 1.151 1.00 98.25 91 TRP A O 1
ATOM 687 N N . GLY A 1 92 ? 4.410 -8.109 0.044 1.00 97.44 92 GLY A N 1
ATOM 688 C CA . GLY A 1 92 ? 3.774 -8.063 -1.263 1.00 97.44 92 GLY A CA 1
ATOM 689 C C . GLY A 1 92 ? 4.591 -8.746 -2.351 1.00 97.44 92 GLY A C 1
ATOM 690 O O . GLY A 1 92 ? 5.747 -9.132 -2.158 1.00 97.44 92 GLY A O 1
ATOM 691 N N . PHE A 1 93 ? 3.961 -8.905 -3.505 1.00 96.75 93 PHE A N 1
ATOM 692 C CA . PHE A 1 93 ? 4.536 -9.506 -4.703 1.00 96.75 93 PHE A CA 1
ATOM 693 C C . PHE A 1 93 ? 3.998 -8.754 -5.908 1.00 96.75 93 PHE A C 1
ATOM 695 O O . PHE A 1 93 ? 2.872 -8.294 -5.861 1.00 96.75 93 PHE A O 1
ATOM 702 N N . SER A 1 94 ? 4.746 -8.699 -6.999 1.00 96.69 94 SER A N 1
ATOM 703 C CA . SER A 1 94 ? 4.313 -8.081 -8.249 1.00 96.69 94 SER A CA 1
ATOM 704 C C . SER A 1 94 ? 4.534 -9.055 -9.396 1.00 96.69 94 SER A C 1
ATOM 706 O O . SER A 1 94 ? 5.597 -9.664 -9.491 1.00 96.69 94 SER A O 1
ATOM 708 N N . ALA A 1 95 ? 3.529 -9.239 -10.244 1.00 97.44 95 ALA A N 1
ATOM 709 C CA . ALA A 1 95 ? 3.619 -9.968 -11.500 1.00 97.44 95 ALA A CA 1
ATOM 710 C C . ALA A 1 95 ? 3.250 -9.008 -12.629 1.00 97.44 95 ALA A C 1
ATOM 712 O O . ALA A 1 95 ? 2.099 -8.590 -12.736 1.00 97.44 95 ALA A O 1
ATOM 713 N N . PHE A 1 96 ? 4.238 -8.666 -13.446 1.00 96.62 96 PHE A N 1
ATOM 714 C CA . PHE A 1 96 ? 4.142 -7.658 -14.494 1.00 96.62 96 PHE A CA 1
ATOM 715 C C . PHE A 1 96 ? 4.369 -8.296 -15.863 1.00 96.62 96 PHE A C 1
ATOM 717 O O . PHE A 1 96 ? 5.243 -9.156 -16.012 1.00 96.62 96 PHE A O 1
ATOM 724 N N . SER A 1 97 ? 3.595 -7.857 -16.850 1.00 95.50 97 SER A N 1
ATOM 725 C CA . SER A 1 97 ? 3.705 -8.256 -18.248 1.00 95.50 97 SER A CA 1
ATOM 726 C C . SER A 1 97 ? 3.550 -7.037 -19.148 1.00 95.50 97 SER A C 1
ATOM 728 O O . SER A 1 97 ? 2.643 -6.231 -18.951 1.00 95.50 97 SER A O 1
ATOM 730 N N . LEU A 1 98 ? 4.410 -6.948 -20.155 1.00 92.19 98 LEU A N 1
ATOM 731 C CA . LEU A 1 98 ? 4.396 -5.946 -21.209 1.00 92.19 98 LEU A CA 1
ATOM 732 C C . LEU A 1 98 ? 4.482 -6.665 -22.556 1.00 92.19 98 LEU A C 1
ATOM 734 O O . LEU A 1 98 ? 5.462 -7.370 -22.814 1.00 92.19 98 LEU A O 1
ATOM 738 N N . THR A 1 99 ? 3.474 -6.462 -23.400 1.00 91.19 99 THR A N 1
ATOM 739 C CA . THR A 1 99 ? 3.418 -7.010 -24.762 1.00 91.19 99 THR A CA 1
ATOM 740 C C . THR A 1 99 ? 3.211 -5.880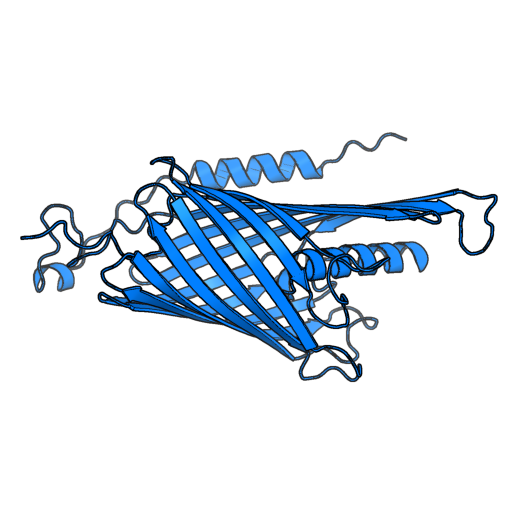 -25.764 1.00 91.19 99 THR A C 1
ATOM 742 O O . THR A 1 99 ? 2.435 -4.971 -25.504 1.00 91.19 99 THR A O 1
ATOM 745 N N . GLY A 1 100 ? 3.899 -5.890 -26.903 1.00 87.50 100 GLY A N 1
ATOM 746 C CA . GLY A 1 100 ? 3.712 -4.876 -27.952 1.00 87.50 100 GLY A CA 1
ATOM 747 C C . GLY A 1 100 ? 4.847 -4.860 -28.976 1.00 87.50 100 GLY A C 1
ATOM 748 O O . GLY A 1 100 ? 5.820 -5.594 -28.815 1.00 87.50 100 GLY A O 1
ATOM 749 N N . PRO A 1 101 ? 4.791 -4.046 -30.044 1.00 81.25 101 PRO A N 1
ATOM 750 C CA . PRO A 1 101 ? 5.892 -3.893 -30.977 1.00 81.25 101 PRO A CA 1
ATOM 751 C C . PRO A 1 101 ? 7.102 -3.270 -30.277 1.00 81.25 101 PRO A C 1
ATOM 753 O O . PRO A 1 101 ? 6.983 -2.364 -29.447 1.00 81.25 101 PRO A O 1
ATOM 756 N N . ALA A 1 102 ? 8.298 -3.708 -30.657 1.00 75.44 102 ALA A N 1
ATOM 757 C CA . ALA A 1 102 ? 9.520 -3.095 -30.185 1.00 75.44 102 ALA A CA 1
ATOM 758 C C . ALA A 1 102 ? 9.627 -1.665 -30.711 1.00 75.44 102 ALA A C 1
ATOM 760 O O . ALA A 1 102 ? 9.503 -1.419 -31.909 1.00 75.44 102 ALA A O 1
ATOM 761 N N . GLN A 1 103 ? 9.945 -0.722 -29.823 1.00 69.38 103 GLN A N 1
ATOM 762 C CA . GLN A 1 103 ? 10.098 0.687 -30.196 1.00 69.38 103 GLN A CA 1
ATOM 763 C C . GLN A 1 103 ? 11.179 0.894 -31.276 1.00 69.38 103 GLN A C 1
ATOM 765 O O . GLN A 1 103 ? 11.088 1.813 -32.085 1.00 69.38 103 GLN A O 1
ATOM 770 N N . SER A 1 104 ? 12.195 0.024 -31.311 1.00 72.44 104 SER A N 1
ATOM 771 C CA . SER A 1 104 ? 13.274 0.045 -32.304 1.00 72.44 104 SER A CA 1
ATOM 772 C C . SER A 1 104 ? 12.963 -0.719 -33.596 1.00 72.44 104 SER A C 1
ATOM 774 O O . SER A 1 104 ? 13.616 -0.465 -34.607 1.00 72.44 104 SER A O 1
ATOM 776 N N . ASP A 1 105 ? 11.990 -1.634 -33.581 1.00 76.06 105 ASP A N 1
ATOM 777 C CA . ASP A 1 105 ? 11.572 -2.428 -34.739 1.00 76.06 105 ASP A CA 1
ATOM 778 C C . ASP A 1 105 ? 10.110 -2.883 -34.570 1.00 76.06 105 ASP A C 1
ATOM 780 O O . ASP A 1 105 ? 9.857 -3.918 -33.948 1.00 76.06 105 ASP A O 1
ATOM 784 N N . PRO A 1 106 ? 9.140 -2.156 -35.154 1.00 77.19 106 PRO A N 1
ATOM 785 C CA . PRO A 1 106 ? 7.721 -2.489 -35.043 1.00 77.19 106 PRO A CA 1
ATOM 786 C C . PRO A 1 106 ? 7.335 -3.850 -35.640 1.00 77.19 106 PRO A C 1
ATOM 788 O O . PRO A 1 106 ? 6.217 -4.309 -35.432 1.00 77.19 106 PRO A O 1
ATOM 791 N N . SER A 1 107 ? 8.223 -4.496 -36.407 1.00 75.88 107 SER A N 1
ATOM 792 C CA . SER A 1 107 ? 7.995 -5.856 -36.909 1.00 75.88 107 SER A CA 1
ATOM 793 C C . SER A 1 107 ? 8.337 -6.944 -35.887 1.00 75.88 107 SER A C 1
ATOM 795 O O . SER A 1 107 ? 7.983 -8.109 -36.081 1.00 75.88 107 SER A O 1
ATOM 797 N N . ARG A 1 108 ? 9.016 -6.575 -34.795 1.00 76.25 108 ARG A N 1
ATOM 798 C CA . ARG A 1 108 ? 9.391 -7.463 -33.701 1.00 76.25 108 ARG A CA 1
ATOM 799 C C . ARG A 1 108 ? 8.482 -7.222 -32.505 1.00 76.25 108 ARG A C 1
ATOM 801 O O . ARG A 1 108 ? 8.388 -6.108 -32.013 1.00 76.25 108 ARG A O 1
ATOM 808 N N . GLU A 1 109 ? 7.877 -8.283 -31.996 1.00 82.12 109 GLU A N 1
ATOM 809 C CA . GLU A 1 109 ? 7.092 -8.242 -30.764 1.00 82.12 109 GLU A CA 1
ATOM 810 C C . GLU A 1 109 ? 8.026 -8.327 -29.542 1.00 82.12 109 GLU A C 1
ATOM 812 O O . GLU A 1 109 ? 8.954 -9.145 -29.496 1.00 82.12 109 GLU A O 1
ATOM 817 N N . ILE A 1 110 ? 7.819 -7.436 -28.578 1.00 82.88 110 ILE A N 1
ATOM 818 C CA . ILE A 1 110 ? 8.344 -7.522 -27.221 1.00 82.88 110 ILE A CA 1
ATOM 819 C C . ILE A 1 110 ? 7.304 -8.275 -26.403 1.00 82.88 110 ILE A C 1
ATOM 821 O O . ILE A 1 110 ? 6.158 -7.853 -26.330 1.00 82.88 110 ILE A O 1
ATOM 825 N N . ASP A 1 111 ? 7.743 -9.356 -25.771 1.00 88.88 111 ASP A N 1
ATOM 826 C CA . ASP A 1 111 ? 7.022 -10.055 -24.712 1.00 88.88 111 ASP A CA 1
ATOM 827 C C . ASP A 1 111 ? 7.968 -10.105 -23.509 1.00 88.88 111 ASP A C 1
ATOM 829 O O . ASP A 1 111 ? 8.972 -10.828 -23.503 1.00 88.88 111 ASP A O 1
ATOM 833 N N . GLN A 1 112 ? 7.721 -9.225 -22.542 1.00 90.94 112 GLN A N 1
ATOM 834 C CA . GLN A 1 112 ? 8.524 -9.084 -21.335 1.00 90.94 112 GLN A CA 1
ATOM 835 C C . GLN A 1 112 ? 7.643 -9.305 -20.119 1.00 90.94 112 GLN A C 1
ATOM 837 O O . GLN A 1 112 ? 6.654 -8.612 -19.914 1.00 90.94 112 GLN A O 1
ATOM 842 N N . SER A 1 113 ? 8.045 -10.240 -19.265 1.00 93.75 113 SER A N 1
ATOM 843 C CA . SER A 1 113 ? 7.371 -10.481 -17.997 1.00 93.75 113 SER A CA 1
ATOM 844 C C . SER A 1 113 ? 8.366 -10.661 -16.862 1.00 93.75 113 SER A C 1
ATOM 846 O O . SER A 1 113 ? 9.513 -11.087 -17.046 1.00 93.75 113 SER A O 1
ATOM 848 N N . THR A 1 114 ? 7.933 -10.296 -15.660 1.00 95.81 114 THR A N 1
ATOM 849 C CA . THR A 1 114 ? 8.735 -10.429 -14.447 1.00 95.81 114 THR A CA 1
ATOM 850 C C . THR A 1 114 ? 7.844 -10.677 -13.239 1.00 95.81 114 THR A C 1
ATOM 852 O O . THR A 1 114 ? 6.692 -10.247 -13.192 1.00 95.81 114 THR A O 1
ATOM 855 N N . VAL A 1 115 ? 8.391 -11.388 -12.254 1.00 96.69 115 VAL A N 1
ATOM 856 C CA . VAL A 1 115 ? 7.778 -11.546 -10.935 1.00 96.69 115 VAL A CA 1
ATOM 857 C C . VAL A 1 115 ? 8.764 -11.021 -9.904 1.00 96.69 115 VAL A C 1
ATOM 859 O O . VAL A 1 115 ? 9.899 -11.497 -9.841 1.00 96.69 115 VAL A O 1
ATOM 862 N N . ARG A 1 116 ? 8.332 -10.047 -9.106 1.00 96.31 116 ARG A N 1
ATOM 863 C CA . ARG A 1 116 ? 9.134 -9.390 -8.074 1.00 96.31 116 ARG A CA 1
ATOM 864 C C . ARG A 1 116 ? 8.540 -9.617 -6.696 1.00 96.31 116 ARG A C 1
ATOM 866 O O . ARG A 1 116 ? 7.327 -9.730 -6.531 1.00 96.31 116 ARG A O 1
ATOM 873 N N . LEU A 1 117 ? 9.417 -9.680 -5.704 1.00 97.12 117 LEU A N 1
ATOM 874 C CA . LEU A 1 117 ? 9.040 -9.645 -4.297 1.00 97.12 117 LEU A CA 1
ATOM 875 C C . LEU A 1 117 ? 9.063 -8.193 -3.831 1.00 97.12 117 LEU A C 1
ATOM 877 O O . LEU A 1 117 ? 9.922 -7.435 -4.265 1.00 97.12 117 LEU A O 1
ATOM 881 N N . ALA A 1 118 ? 8.161 -7.827 -2.931 1.00 97.44 118 ALA A N 1
ATOM 882 C CA . ALA A 1 118 ? 8.323 -6.628 -2.123 1.00 97.44 118 ALA A CA 1
ATOM 883 C C . ALA A 1 118 ? 9.337 -6.886 -0.998 1.00 97.44 118 ALA A C 1
ATOM 885 O O . ALA A 1 118 ? 9.616 -8.036 -0.635 1.00 97.44 118 ALA A O 1
ATOM 886 N N . ASN A 1 119 ? 9.821 -5.821 -0.378 1.00 97.81 119 ASN A N 1
ATOM 887 C CA . ASN A 1 119 ? 10.548 -5.876 0.879 1.00 97.81 119 ASN A CA 1
ATOM 888 C C . ASN A 1 119 ? 9.582 -6.263 2.009 1.00 97.81 119 ASN A C 1
ATOM 890 O O . ASN A 1 119 ? 8.617 -5.536 2.247 1.00 97.81 119 ASN A O 1
ATOM 894 N N . PRO A 1 120 ? 9.781 -7.384 2.726 1.00 98.31 120 PRO A N 1
ATOM 895 C CA . PRO A 1 120 ? 8.949 -7.693 3.879 1.00 98.31 120 PRO A CA 1
ATOM 896 C C . PRO A 1 120 ? 9.164 -6.632 4.961 1.00 98.31 120 PRO A C 1
ATOM 898 O O . PRO A 1 120 ? 10.300 -6.270 5.272 1.00 98.31 120 PRO A O 1
ATOM 901 N N . TYR A 1 121 ? 8.066 -6.169 5.544 1.00 98.50 121 TYR A N 1
ATOM 902 C CA . TYR A 1 121 ? 8.022 -5.145 6.578 1.00 98.50 121 TYR A CA 1
ATOM 903 C C . TYR A 1 121 ? 7.594 -5.754 7.904 1.00 98.50 121 TYR A C 1
ATOM 905 O O . TYR A 1 121 ? 6.574 -6.438 7.970 1.00 98.50 121 TYR A O 1
ATOM 913 N N . LEU A 1 122 ? 8.358 -5.482 8.960 1.00 98.62 122 LEU A N 1
ATOM 914 C CA . LEU A 1 122 ? 8.019 -5.848 10.329 1.00 98.62 122 LEU A CA 1
ATOM 915 C C . LEU A 1 122 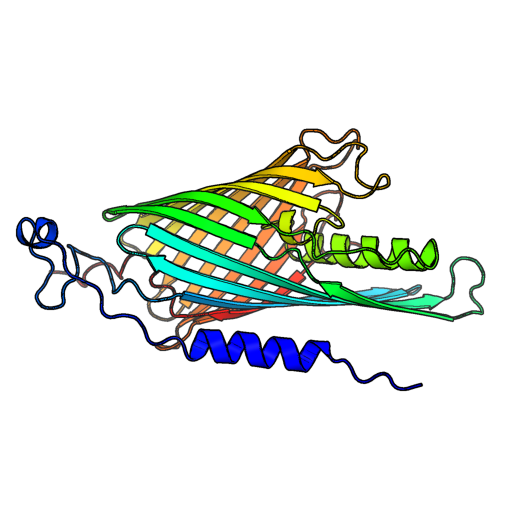? 8.023 -4.595 11.198 1.00 98.62 122 LEU A C 1
ATOM 917 O O . LEU A 1 122 ? 9.031 -3.890 11.256 1.00 98.62 122 LEU A O 1
ATOM 921 N N . ALA A 1 123 ? 6.940 -4.360 11.928 1.00 98.50 123 ALA A N 1
ATOM 922 C CA . ALA A 1 123 ? 6.821 -3.223 12.823 1.00 98.50 123 ALA A CA 1
ATOM 923 C C . ALA A 1 123 ? 6.255 -3.578 14.187 1.00 98.50 123 ALA A C 1
ATOM 925 O O . ALA A 1 123 ? 5.578 -4.587 14.387 1.00 98.50 123 ALA A O 1
ATOM 926 N N . TYR A 1 124 ? 6.563 -2.712 15.144 1.00 98.38 124 TYR A N 1
ATOM 927 C CA . TYR A 1 124 ? 6.040 -2.754 16.493 1.00 98.38 124 TYR A CA 1
ATOM 928 C C . TYR A 1 124 ? 5.384 -1.419 16.826 1.00 98.38 124 TYR A C 1
ATOM 930 O O . TYR A 1 124 ? 6.012 -0.369 16.692 1.00 98.38 124 TYR A O 1
ATOM 938 N N . HIS A 1 125 ? 4.142 -1.472 17.303 1.00 97.31 125 HIS A N 1
ATOM 939 C CA . HIS A 1 125 ? 3.322 -0.300 17.583 1.00 97.31 125 HIS A CA 1
ATOM 940 C C . HIS A 1 125 ? 2.910 -0.246 19.053 1.00 97.31 125 HIS A C 1
ATOM 942 O O . HIS A 1 125 ? 2.317 -1.184 19.591 1.00 97.31 125 HIS A O 1
ATOM 948 N N . TRP A 1 126 ? 3.158 0.889 19.692 1.00 96.31 126 TRP A N 1
ATOM 949 C CA . TRP A 1 126 ? 2.495 1.295 20.922 1.00 96.31 126 TRP A CA 1
ATOM 950 C C . TRP A 1 126 ? 1.096 1.800 20.597 1.00 96.31 126 TRP A C 1
ATOM 952 O O . TRP A 1 126 ? 0.931 2.665 19.740 1.00 96.31 126 TRP A O 1
ATOM 962 N N . VAL A 1 127 ? 0.089 1.251 21.278 1.00 91.44 127 VAL A N 1
ATOM 963 C CA . VAL A 1 127 ? -1.317 1.518 20.962 1.00 91.44 127 VAL A CA 1
ATOM 964 C C . VAL A 1 127 ? -2.033 2.113 22.169 1.00 91.44 127 VAL A C 1
ATOM 966 O O . VAL A 1 127 ? -2.152 1.472 23.217 1.00 91.44 127 VAL A O 1
ATOM 969 N N . TRP A 1 128 ? -2.572 3.317 21.992 1.00 88.94 128 TRP A N 1
ATOM 970 C CA . TRP A 1 128 ? -3.454 3.985 22.945 1.00 88.94 128 TRP A CA 1
ATOM 971 C C . TRP A 1 128 ? -4.883 3.949 22.417 1.00 88.94 128 TRP A C 1
ATOM 973 O O . TRP A 1 128 ? -5.157 4.349 21.288 1.00 88.94 128 TRP A O 1
ATOM 983 N N . ARG A 1 129 ? -5.800 3.439 23.236 1.00 82.94 129 ARG A N 1
ATOM 984 C CA . ARG A 1 129 ? -7.218 3.294 22.903 1.00 82.94 129 ARG A CA 1
ATOM 985 C C . ARG A 1 129 ? -8.041 3.816 24.063 1.00 82.94 129 ARG A C 1
ATOM 987 O O . ARG A 1 129 ? -7.982 3.242 25.148 1.00 82.94 129 ARG A O 1
ATOM 994 N N . GLU A 1 130 ? -8.793 4.876 23.824 1.00 80.75 130 GLU A N 1
ATOM 995 C CA . GLU A 1 130 ? -9.842 5.339 24.728 1.00 80.75 130 GLU A CA 1
ATOM 996 C C . GLU A 1 130 ? -10.953 5.981 23.900 1.00 80.75 130 GLU A C 1
ATOM 998 O O . GLU A 1 130 ? -10.677 6.797 23.032 1.00 80.75 130 GLU A O 1
ATOM 1003 N N . LEU A 1 131 ? -12.205 5.548 24.082 1.00 72.81 131 LEU A N 1
ATOM 1004 C CA . LEU A 1 131 ? -13.293 5.986 23.212 1.00 72.81 131 LEU A CA 1
ATOM 1005 C C . LEU A 1 131 ? -13.446 7.506 23.348 1.00 72.81 131 LEU A C 1
ATOM 1007 O O . LEU A 1 131 ? -13.489 7.994 24.479 1.00 72.81 131 LEU A O 1
ATOM 1011 N N . PRO A 1 132 ? -13.580 8.261 22.243 1.00 82.25 132 PRO A N 1
ATOM 1012 C CA . PRO A 1 132 ? -13.802 7.829 20.856 1.00 82.25 132 PRO A CA 1
ATOM 1013 C C . PRO A 1 132 ? -12.543 7.754 19.965 1.00 82.25 132 PRO A C 1
ATOM 1015 O O . PRO A 1 132 ? -12.661 7.839 18.744 1.00 82.25 132 PRO A O 1
ATOM 1018 N N . TYR A 1 133 ? -11.345 7.639 20.531 1.00 85.56 133 TYR A N 1
ATOM 1019 C CA . TYR A 1 133 ? -10.076 7.702 19.809 1.00 85.56 133 TYR A CA 1
ATOM 1020 C C . TYR A 1 133 ? -9.239 6.418 19.886 1.00 85.56 133 TYR A C 1
ATOM 1022 O O . TYR A 1 133 ? -9.302 5.603 20.812 1.00 85.56 133 TYR A O 1
ATOM 1030 N N . GLN A 1 134 ? -8.395 6.260 18.876 1.00 88.06 134 GLN A N 1
ATOM 1031 C CA . GLN A 1 134 ? -7.289 5.317 18.854 1.00 88.06 134 GLN A CA 1
ATOM 1032 C C . GLN A 1 134 ? -6.077 6.014 18.248 1.00 88.06 134 GLN A C 1
ATOM 1034 O O . GLN A 1 134 ? -6.212 6.697 17.242 1.00 88.06 134 GLN A O 1
ATOM 1039 N N . VAL A 1 135 ? -4.905 5.810 18.840 1.00 93.19 135 VAL A N 1
ATOM 1040 C CA . VAL A 1 135 ? -3.624 6.286 18.313 1.00 93.19 135 VAL A CA 1
ATOM 1041 C C . VAL A 1 135 ? -2.621 5.141 18.368 1.00 93.19 135 VAL A C 1
ATOM 1043 O O . VAL A 1 135 ? -2.546 4.423 19.371 1.00 93.19 135 VAL A O 1
ATOM 1046 N N . ARG A 1 136 ? -1.845 4.969 17.301 1.00 94.81 136 ARG A N 1
ATOM 1047 C CA . ARG A 1 136 ? -0.728 4.030 17.210 1.00 94.81 136 ARG A CA 1
ATOM 1048 C C . ARG A 1 136 ? 0.528 4.815 16.862 1.00 94.81 136 ARG A C 1
ATOM 1050 O O . ARG A 1 136 ? 0.521 5.629 15.949 1.00 94.81 136 ARG A O 1
ATOM 1057 N N . LEU A 1 137 ? 1.611 4.559 17.581 1.00 97.94 137 LEU A N 1
ATOM 1058 C CA . LEU A 1 137 ? 2.954 5.017 17.221 1.00 97.94 137 LEU A CA 1
ATOM 1059 C C . LEU A 1 137 ? 3.832 3.785 17.099 1.00 97.94 137 LEU A C 1
ATOM 1061 O O . LEU A 1 137 ? 3.714 2.890 17.930 1.00 97.94 137 LEU A O 1
ATOM 1065 N N . GLY A 1 138 ? 4.706 3.711 16.107 1.00 97.75 138 GLY A N 1
ATOM 1066 C CA . GLY A 1 138 ? 5.506 2.519 15.885 1.00 97.75 138 GLY A CA 1
ATOM 1067 C C . GLY A 1 138 ? 6.827 2.769 15.191 1.00 97.75 138 GLY A C 1
ATOM 1068 O O . GLY A 1 138 ? 7.078 3.829 14.617 1.00 97.75 138 GLY A O 1
ATOM 1069 N N . VAL A 1 139 ? 7.671 1.749 15.275 1.00 98.69 139 VAL A N 1
ATOM 1070 C CA . VAL A 1 139 ? 8.914 1.640 14.517 1.00 98.69 139 VAL A CA 1
ATOM 1071 C C . VAL A 1 139 ? 8.878 0.347 13.722 1.00 98.69 139 VAL A C 1
ATOM 1073 O O . VAL A 1 139 ? 8.433 -0.684 14.232 1.00 98.69 139 VAL A O 1
ATOM 1076 N N . GLY A 1 140 ? 9.344 0.401 12.483 1.00 98.38 140 GLY A N 1
ATOM 1077 C CA . GLY A 1 140 ? 9.395 -0.748 11.598 1.00 98.38 140 GLY A CA 1
ATOM 1078 C C . GLY A 1 140 ? 10.685 -0.818 10.807 1.00 98.38 140 GLY A C 1
ATOM 1079 O O . GLY A 1 140 ? 11.428 0.158 10.704 1.00 98.38 140 GLY A O 1
ATOM 1080 N N . LEU A 1 141 ? 10.953 -2.004 10.280 1.00 98.44 141 LEU A N 1
ATOM 1081 C CA . LEU A 1 141 ? 12.102 -2.285 9.437 1.00 98.44 141 LEU A CA 1
ATOM 1082 C C . LEU A 1 141 ? 11.659 -3.089 8.223 1.00 98.44 141 LEU A C 1
ATOM 1084 O O . LEU A 1 141 ? 10.807 -3.974 8.339 1.00 98.44 141 LEU A O 1
ATOM 1088 N N . THR A 1 142 ? 12.273 -2.808 7.081 1.00 98.12 142 THR A N 1
ATOM 1089 C CA . THR A 1 142 ? 12.158 -3.639 5.883 1.00 98.12 142 THR A CA 1
ATOM 1090 C C . THR A 1 142 ? 13.452 -4.404 5.621 1.00 98.12 142 THR A C 1
ATOM 1092 O O . THR A 1 142 ? 14.545 -3.930 5.941 1.00 98.12 142 THR A O 1
ATOM 1095 N N . ALA A 1 143 ? 13.339 -5.604 5.050 1.00 96.81 143 ALA A N 1
ATOM 1096 C CA . ALA A 1 143 ? 14.490 -6.343 4.528 1.00 96.81 143 ALA A CA 1
ATOM 1097 C C . ALA A 1 143 ? 14.556 -6.214 2.994 1.00 96.81 143 ALA A C 1
ATOM 1099 O O . ALA A 1 143 ? 13.500 -6.262 2.365 1.00 96.81 143 ALA A O 1
ATOM 1100 N N . PRO A 1 144 ? 15.755 -6.113 2.387 1.00 94.62 144 PRO A N 1
ATOM 1101 C CA . PRO A 1 144 ? 15.924 -5.874 0.952 1.00 94.62 144 PRO A CA 1
ATOM 1102 C C . PRO A 1 144 ? 15.654 -7.154 0.148 1.00 94.62 144 PRO A C 1
ATOM 1104 O O . PRO A 1 144 ? 16.571 -7.873 -0.243 1.00 94.62 144 PRO A O 1
ATOM 1107 N N . ALA A 1 145 ? 14.381 -7.496 -0.039 1.00 96.06 145 ALA A N 1
ATOM 1108 C CA . ALA A 1 145 ? 13.960 -8.662 -0.820 1.00 96.06 145 ALA A CA 1
ATOM 1109 C C . ALA A 1 145 ? 13.526 -8.288 -2.245 1.00 96.06 145 ALA A C 1
ATOM 1111 O O . ALA A 1 145 ? 13.562 -9.142 -3.137 1.00 96.06 145 ALA A O 1
ATOM 1112 N N . ALA A 1 146 ? 13.142 -7.027 -2.466 1.00 93.94 146 ALA A N 1
ATOM 1113 C CA . ALA A 1 146 ? 12.871 -6.472 -3.782 1.00 93.94 146 ALA A CA 1
ATOM 1114 C C . ALA A 1 146 ? 14.192 -6.266 -4.527 1.00 93.94 146 ALA A C 1
ATOM 1116 O O . ALA A 1 146 ? 14.808 -5.215 -4.433 1.00 93.94 146 ALA A O 1
ATOM 1117 N N . THR A 1 147 ? 14.652 -7.293 -5.235 1.00 92.88 147 THR A N 1
ATOM 1118 C CA . THR A 1 147 ? 15.930 -7.263 -5.960 1.00 92.88 147 THR A CA 1
ATOM 1119 C C . THR A 1 147 ? 15.730 -7.079 -7.460 1.00 92.88 147 THR A C 1
ATOM 1121 O O . THR A 1 147 ? 14.730 -7.541 -8.032 1.00 92.88 147 THR A O 1
ATOM 1124 N N . LEU A 1 148 ? 16.685 -6.416 -8.108 1.00 92.38 148 LEU A N 1
ATOM 1125 C CA . LEU A 1 148 ? 16.715 -6.202 -9.554 1.00 92.38 148 LEU A CA 1
ATOM 1126 C C . LEU A 1 148 ? 17.552 -7.291 -10.234 1.00 92.38 148 LEU A C 1
ATOM 1128 O O . LEU A 1 148 ? 18.577 -7.727 -9.714 1.00 92.38 148 LEU A O 1
ATOM 1132 N N . ARG A 1 149 ? 17.135 -7.760 -11.416 1.00 91.31 149 ARG A N 1
ATOM 1133 C CA . ARG A 1 149 ? 18.023 -8.584 -12.250 1.00 91.31 149 ARG A CA 1
ATOM 1134 C C . ARG A 1 149 ? 19.086 -7.700 -12.880 1.00 91.31 149 ARG A C 1
ATOM 1136 O O . ARG A 1 149 ? 18.769 -6.656 -13.440 1.00 91.31 149 ARG A O 1
ATOM 1143 N N . GLU A 1 150 ? 20.317 -8.192 -12.884 1.00 86.94 150 GLU A N 1
ATOM 1144 C CA . GLU A 1 150 ? 21.475 -7.514 -13.483 1.00 86.94 150 GLU A CA 1
ATOM 1145 C C . GLU A 1 150 ? 22.030 -8.268 -14.709 1.00 86.94 150 GLU A C 1
ATOM 1147 O O . GLU A 1 150 ? 23.143 -8.009 -15.158 1.00 86.94 150 GLU A O 1
ATOM 1152 N N . GLU A 1 151 ? 21.274 -9.225 -15.267 1.00 87.62 151 GLU A N 1
ATOM 1153 C CA . GLU A 1 151 ? 21.712 -10.007 -16.437 1.00 87.62 151 GLU A CA 1
ATOM 1154 C C . GLU A 1 151 ? 21.845 -9.132 -17.693 1.00 87.62 151 GLU A C 1
ATOM 1156 O O . GLU A 1 151 ? 22.822 -9.244 -18.438 1.00 87.62 151 GLU A O 1
ATOM 1161 N N . THR A 1 152 ? 20.872 -8.245 -17.924 1.00 86.81 152 THR A N 1
ATOM 1162 C CA . THR A 1 152 ? 20.883 -7.256 -19.005 1.00 86.81 152 THR A CA 1
ATOM 1163 C C . THR A 1 152 ? 20.254 -5.942 -18.537 1.00 86.81 152 THR A C 1
ATOM 1165 O O . THR A 1 152 ? 19.359 -5.950 -17.696 1.00 86.81 152 THR A O 1
ATOM 1168 N N . LEU A 1 153 ? 20.658 -4.812 -19.137 1.00 84.69 153 LEU A N 1
ATOM 1169 C CA . LEU A 1 153 ? 20.062 -3.492 -18.860 1.00 84.69 153 LEU A CA 1
ATOM 1170 C C . LEU A 1 153 ? 18.535 -3.493 -19.046 1.00 84.69 153 LEU A C 1
ATOM 1172 O O . LEU A 1 153 ? 17.806 -2.837 -18.309 1.00 84.69 153 LEU A O 1
ATOM 1176 N N . ASN A 1 154 ? 18.056 -4.242 -20.040 1.00 86.94 154 ASN A N 1
ATOM 1177 C CA . ASN A 1 154 ? 16.637 -4.354 -20.335 1.00 86.94 154 ASN A CA 1
ATOM 1178 C C . ASN A 1 154 ? 15.886 -5.124 -19.236 1.00 86.94 154 ASN A C 1
ATOM 1180 O O . ASN A 1 154 ? 14.799 -4.712 -18.850 1.00 86.94 154 ASN A O 1
ATOM 1184 N N . ASP A 1 155 ? 16.468 -6.195 -18.689 1.00 89.06 155 ASP A N 1
ATOM 1185 C CA . ASP A 1 155 ? 15.864 -6.921 -17.564 1.00 89.06 155 ASP A CA 1
ATOM 1186 C C . ASP A 1 155 ? 15.792 -6.057 -16.303 1.00 89.06 155 ASP A C 1
ATOM 1188 O O . ASP A 1 155 ? 14.770 -6.071 -15.615 1.00 89.06 155 ASP A O 1
ATOM 1192 N N . THR A 1 156 ? 16.844 -5.274 -16.029 1.00 90.00 156 THR A N 1
ATOM 1193 C CA . THR A 1 156 ? 16.865 -4.307 -14.924 1.00 90.00 156 THR A CA 1
ATOM 1194 C C . THR A 1 156 ? 15.760 -3.267 -15.088 1.00 90.00 156 THR A C 1
ATOM 1196 O O . THR A 1 156 ? 15.011 -3.016 -14.147 1.00 90.00 156 THR A O 1
ATOM 1199 N N . LEU A 1 157 ? 15.609 -2.701 -16.290 1.00 88.81 157 LEU A N 1
ATOM 1200 C CA . LEU A 1 157 ? 14.579 -1.702 -16.576 1.00 88.81 157 LEU A CA 1
ATOM 1201 C C . LEU A 1 157 ? 13.166 -2.264 -16.379 1.00 88.81 157 LEU A C 1
ATOM 1203 O O . LEU A 1 157 ? 12.344 -1.617 -15.739 1.00 88.81 157 LEU A O 1
ATOM 1207 N N . VAL A 1 158 ? 12.891 -3.478 -16.868 1.00 91.88 158 VAL A N 1
ATOM 1208 C CA . VAL A 1 158 ? 11.590 -4.144 -16.672 1.00 91.88 158 VAL A CA 1
ATOM 1209 C C . VAL A 1 158 ? 11.289 -4.351 -15.190 1.00 91.88 158 VAL A C 1
ATOM 1211 O O . VAL A 1 158 ? 10.148 -4.190 -14.766 1.00 91.88 158 VAL A O 1
ATOM 1214 N N . ASP A 1 159 ? 12.296 -4.691 -14.387 1.00 93.88 159 ASP A N 1
ATOM 1215 C CA . ASP A 1 159 ? 12.123 -4.899 -12.949 1.00 93.88 159 ASP A CA 1
ATOM 1216 C C . ASP A 1 159 ? 11.854 -3.586 -12.200 1.00 93.88 159 ASP A C 1
ATOM 1218 O O . ASP A 1 159 ? 10.975 -3.551 -11.336 1.00 93.88 159 ASP A O 1
ATOM 1222 N N . VAL A 1 160 ? 12.554 -2.507 -12.568 1.00 91.81 160 VAL A N 1
ATOM 1223 C CA . VAL A 1 160 ? 12.308 -1.151 -12.047 1.00 91.81 160 VAL A CA 1
ATOM 1224 C C . VAL A 1 160 ? 10.901 -0.682 -12.412 1.00 91.81 160 VAL A C 1
ATOM 1226 O O . VAL A 1 160 ? 10.170 -0.221 -11.538 1.00 91.81 160 VAL A O 1
ATOM 1229 N N . VAL A 1 161 ? 10.489 -0.857 -13.672 1.00 91.81 161 VAL A N 1
ATOM 1230 C CA . VAL A 1 161 ? 9.139 -0.507 -14.135 1.00 91.81 161 VAL A CA 1
ATOM 1231 C C . VAL A 1 161 ? 8.084 -1.324 -13.397 1.00 91.81 161 VAL A C 1
ATOM 1233 O O . VAL A 1 161 ? 7.107 -0.753 -12.931 1.00 91.81 161 VAL A O 1
ATOM 1236 N N . ALA A 1 162 ? 8.277 -2.633 -13.224 1.00 95.19 162 ALA A N 1
ATOM 1237 C CA . ALA A 1 162 ? 7.320 -3.478 -12.514 1.00 95.19 162 ALA A CA 1
ATOM 1238 C C . ALA A 1 162 ? 7.115 -3.029 -11.057 1.00 95.19 162 ALA A C 1
ATOM 1240 O O . ALA A 1 162 ? 5.976 -2.921 -10.595 1.00 95.19 162 ALA A O 1
ATOM 1241 N N . LEU A 1 163 ? 8.201 -2.747 -10.331 1.00 95.06 163 LEU A N 1
ATOM 1242 C CA . LEU A 1 163 ? 8.138 -2.287 -8.941 1.00 95.06 163 LEU A CA 1
ATOM 1243 C C . LEU A 1 163 ? 7.556 -0.872 -8.826 1.00 95.06 163 LEU A C 1
ATOM 1245 O O . LEU A 1 163 ? 6.647 -0.665 -8.022 1.00 95.06 163 LEU A O 1
ATOM 1249 N N . GLY A 1 164 ? 7.997 0.063 -9.671 1.00 93.06 164 GLY A N 1
ATOM 1250 C CA . GLY A 1 164 ? 7.470 1.431 -9.708 1.00 93.06 164 GLY A CA 1
ATOM 1251 C C . GLY A 1 164 ? 5.990 1.481 -10.097 1.00 93.06 164 GLY A C 1
ATOM 1252 O O . GLY A 1 164 ? 5.196 2.151 -9.440 1.00 93.06 164 GLY A O 1
ATOM 1253 N N . ALA A 1 165 ? 5.575 0.693 -11.091 1.00 94.44 165 ALA A N 1
ATOM 1254 C CA . ALA A 1 165 ? 4.171 0.562 -11.472 1.00 94.44 165 ALA A CA 1
ATOM 1255 C C . ALA A 1 165 ? 3.324 -0.028 -10.340 1.00 94.44 165 ALA A C 1
ATOM 1257 O O . ALA A 1 165 ? 2.204 0.416 -10.106 1.00 94.44 165 ALA A O 1
ATOM 1258 N N . THR A 1 166 ? 3.868 -0.994 -9.595 1.00 96.50 166 THR A N 1
ATOM 1259 C CA . THR A 1 166 ? 3.187 -1.553 -8.419 1.00 96.50 166 THR A CA 1
ATOM 1260 C C . THR A 1 166 ? 3.023 -0.506 -7.330 1.00 96.50 166 THR A C 1
ATOM 1262 O O . THR A 1 166 ? 1.928 -0.338 -6.806 1.00 96.50 166 THR A O 1
ATOM 1265 N N . GLN A 1 167 ? 4.074 0.252 -7.032 1.00 95.12 167 GLN A N 1
ATOM 1266 C CA . GLN A 1 167 ? 4.005 1.353 -6.081 1.00 95.12 167 GLN A CA 1
ATOM 1267 C C . GLN A 1 167 ? 2.940 2.390 -6.477 1.00 95.12 167 GLN A C 1
ATOM 1269 O O . GLN A 1 167 ? 2.129 2.783 -5.637 1.00 95.12 167 GLN A O 1
ATOM 1274 N N . ALA A 1 168 ? 2.900 2.789 -7.752 1.00 94.38 168 ALA A N 1
ATOM 1275 C CA . ALA A 1 168 ? 1.898 3.712 -8.283 1.00 94.38 168 ALA A CA 1
ATOM 1276 C C . ALA A 1 168 ? 0.473 3.135 -8.212 1.00 94.38 168 ALA A C 1
ATOM 1278 O O . ALA A 1 168 ? -0.456 3.837 -7.821 1.00 94.38 168 ALA A O 1
ATOM 1279 N N . MET A 1 169 ? 0.304 1.837 -8.488 1.00 96.12 169 MET A N 1
ATOM 1280 C CA . MET A 1 169 ? -0.975 1.127 -8.363 1.00 96.12 169 MET A CA 1
ATOM 1281 C C . MET A 1 169 ? -1.526 1.141 -6.924 1.00 96.12 169 MET A C 1
ATOM 1283 O O . MET A 1 169 ? -2.740 1.098 -6.735 1.00 96.12 169 MET A O 1
ATOM 1287 N N . TYR A 1 170 ? -0.654 1.230 -5.915 1.00 96.25 170 TYR A N 1
ATOM 1288 C CA . TYR A 1 170 ? -1.009 1.419 -4.500 1.00 96.25 170 TYR A CA 1
ATOM 1289 C C . TYR A 1 170 ? -0.965 2.886 -4.042 1.00 96.25 170 TYR A C 1
ATOM 1291 O O . TYR A 1 170 ? -1.006 3.158 -2.844 1.00 96.25 170 TYR A O 1
ATOM 1299 N N . GLY A 1 171 ? -0.828 3.844 -4.962 1.00 94.94 171 GLY A N 1
ATOM 1300 C CA . GLY A 1 171 ? -0.880 5.273 -4.645 1.00 94.94 171 GLY A CA 1
ATOM 1301 C C . GLY A 1 171 ? 0.282 5.707 -3.762 1.00 94.94 171 GLY A C 1
ATOM 1302 O O . GLY A 1 171 ? 0.144 6.630 -2.968 1.00 94.94 171 GLY A O 1
ATOM 1303 N N . HIS A 1 172 ? 1.407 4.990 -3.860 1.00 95.19 172 HIS A N 1
ATOM 1304 C CA . HIS A 1 172 ? 2.581 5.130 -3.000 1.00 95.19 172 HIS A CA 1
ATOM 1305 C C . HIS A 1 172 ? 2.326 4.835 -1.508 1.00 95.19 172 HIS A C 1
ATOM 1307 O O . HIS A 1 172 ? 3.186 5.125 -0.674 1.00 95.19 172 HIS A O 1
ATOM 1313 N N . HIS A 1 173 ? 1.201 4.199 -1.159 1.00 95.62 173 HIS A N 1
ATOM 1314 C CA . HIS A 1 173 ? 0.961 3.714 0.198 1.00 95.62 173 HIS A CA 1
ATOM 1315 C C . HIS A 1 173 ? 1.975 2.630 0.580 1.00 95.62 173 HIS A C 1
ATOM 1317 O O . HIS A 1 173 ? 2.171 1.665 -0.163 1.00 95.62 173 HIS A O 1
ATOM 1323 N N . ASP A 1 174 ? 2.611 2.788 1.742 1.00 96.12 174 ASP A N 1
ATOM 1324 C CA . ASP A 1 174 ? 3.707 1.945 2.220 1.00 96.12 174 ASP A CA 1
ATOM 1325 C C . ASP A 1 174 ? 4.798 1.743 1.151 1.00 96.12 174 ASP A C 1
ATOM 1327 O O . ASP A 1 174 ? 5.300 0.637 0.930 1.00 96.12 174 ASP A O 1
ATOM 1331 N N . PHE A 1 175 ? 5.175 2.832 0.473 1.00 94.38 175 PHE A N 1
ATOM 1332 C CA . PHE A 1 175 ? 6.120 2.835 -0.651 1.00 94.38 175 PHE A CA 1
ATOM 1333 C C . PHE A 1 175 ? 7.406 2.029 -0.410 1.00 94.38 175 PHE A C 1
ATOM 1335 O O . PHE A 1 175 ? 7.937 1.417 -1.334 1.00 94.38 175 PHE A O 1
ATOM 1342 N N . PHE A 1 176 ? 7.901 1.997 0.831 1.00 94.88 176 PHE A N 1
ATOM 1343 C CA . PHE A 1 176 ? 9.116 1.289 1.245 1.00 94.88 176 PHE A CA 1
ATOM 1344 C C . PHE A 1 176 ? 9.060 -0.229 0.993 1.00 94.88 176 PHE A C 1
ATOM 1346 O O . PHE A 1 176 ? 10.102 -0.888 0.938 1.00 94.88 176 PHE A O 1
ATOM 1353 N N . LEU A 1 177 ? 7.863 -0.799 0.820 1.00 96.88 177 LEU A N 1
ATOM 1354 C CA . LEU A 1 177 ? 7.680 -2.189 0.401 1.00 96.88 177 LEU A CA 1
ATOM 1355 C C . LEU A 1 177 ? 8.176 -2.416 -1.030 1.00 96.88 177 LEU A C 1
ATOM 1357 O O . LEU A 1 177 ? 8.704 -3.480 -1.337 1.00 96.88 177 LEU A O 1
ATOM 1361 N N . TRP A 1 178 ? 8.016 -1.429 -1.904 1.00 95.50 178 TRP A N 1
ATOM 1362 C CA . TRP A 1 178 ? 8.214 -1.578 -3.346 1.00 95.50 178 TRP A CA 1
ATOM 1363 C C . TRP A 1 178 ? 9.546 -1.005 -3.836 1.00 95.50 178 TRP A C 1
ATOM 1365 O O . TRP A 1 178 ? 9.884 -1.180 -5.001 1.00 95.50 178 TRP A O 1
ATOM 1375 N N . MET A 1 179 ? 10.322 -0.369 -2.954 1.00 92.31 179 MET A N 1
ATOM 1376 C CA . MET A 1 179 ? 11.621 0.220 -3.288 1.00 92.31 179 MET A CA 1
ATOM 1377 C C . MET A 1 179 ? 12.695 -0.861 -3.516 1.00 92.31 179 MET A C 1
ATOM 1379 O O . MET A 1 179 ? 13.078 -1.546 -2.560 1.00 92.31 179 MET A O 1
ATOM 1383 N N . PRO A 1 180 ? 13.222 -1.026 -4.743 1.00 92.31 180 PRO A N 1
ATOM 1384 C CA . PRO A 1 180 ? 14.209 -2.061 -5.028 1.00 92.31 180 PRO A CA 1
ATOM 1385 C C . PRO A 1 180 ? 15.527 -1.827 -4.289 1.00 92.31 180 PRO A C 1
ATOM 1387 O O . PRO A 1 180 ? 15.925 -0.690 -4.083 1.00 92.31 180 PRO A O 1
ATOM 1390 N N . GLU A 1 181 ? 16.223 -2.905 -3.928 1.00 91.56 181 GLU A N 1
ATOM 1391 C CA . GLU A 1 181 ? 17.572 -2.906 -3.343 1.00 91.56 181 GLU A CA 1
ATOM 1392 C C . GLU A 1 181 ? 17.722 -1.978 -2.128 1.00 91.56 181 GLU A C 1
ATOM 1394 O O . GLU A 1 181 ? 18.792 -1.415 -1.888 1.00 91.56 181 GLU A O 1
ATOM 1399 N N . THR A 1 182 ? 16.653 -1.808 -1.344 1.00 91.75 182 THR A N 1
ATOM 1400 C CA . THR A 1 182 ? 16.663 -0.962 -0.146 1.00 91.75 182 THR A CA 1
ATOM 1401 C C . THR A 1 182 ? 16.276 -1.736 1.102 1.00 91.75 182 THR A C 1
ATOM 1403 O O . THR A 1 182 ? 15.402 -2.603 1.096 1.00 91.75 182 THR A O 1
ATOM 1406 N N . MET A 1 183 ? 16.918 -1.389 2.215 1.00 94.56 183 MET A N 1
ATOM 1407 C CA . MET A 1 183 ? 16.330 -1.579 3.538 1.00 94.56 183 MET A CA 1
ATOM 1408 C C . MET A 1 183 ? 15.870 -0.236 4.077 1.00 94.56 183 MET A C 1
ATOM 1410 O O . MET A 1 183 ? 16.443 0.799 3.750 1.00 94.56 183 MET A O 1
ATOM 1414 N N . SER A 1 184 ? 14.859 -0.238 4.931 1.00 95.56 184 SER A N 1
ATOM 1415 C CA . SER A 1 184 ? 14.291 0.995 5.459 1.00 95.56 184 SER A CA 1
ATOM 1416 C C . SER A 1 184 ? 14.022 0.880 6.946 1.00 95.56 184 SER A C 1
ATOM 1418 O O . SER A 1 184 ? 13.461 -0.112 7.407 1.00 95.56 184 SER A O 1
ATOM 1420 N N . GLY A 1 185 ? 14.386 1.917 7.694 1.00 97.75 185 GLY A N 1
ATOM 1421 C CA . GLY A 1 185 ? 13.843 2.182 9.020 1.00 97.75 185 GLY A CA 1
ATOM 1422 C C . GLY A 1 185 ? 12.634 3.095 8.895 1.00 97.75 185 GLY A C 1
ATOM 1423 O O . GLY A 1 185 ? 12.752 4.184 8.344 1.00 97.75 185 GLY A O 1
ATOM 1424 N N . VAL A 1 186 ? 11.481 2.670 9.403 1.00 98.25 186 VAL A N 1
ATOM 1425 C CA . VAL A 1 186 ? 10.216 3.403 9.274 1.00 98.25 186 VAL A CA 1
ATOM 1426 C C . VAL A 1 186 ? 9.747 3.865 10.646 1.00 98.25 186 VAL A C 1
ATOM 1428 O O . VAL A 1 186 ? 9.586 3.055 11.558 1.00 98.25 186 VAL A O 1
ATOM 1431 N N . LEU A 1 187 ? 9.498 5.162 10.790 1.00 98.50 187 LEU A N 1
ATOM 1432 C CA . LEU A 1 187 ? 8.692 5.705 11.877 1.00 98.50 187 LEU A CA 1
ATOM 1433 C C . LEU A 1 187 ? 7.251 5.805 11.396 1.00 98.50 187 LEU A C 1
ATOM 1435 O O . LEU A 1 187 ? 6.992 6.357 10.331 1.00 98.50 187 LEU A O 1
ATOM 1439 N N . HIS A 1 188 ? 6.329 5.280 12.190 1.00 98.00 188 HIS A N 1
ATOM 1440 C CA . HIS A 1 188 ? 4.920 5.196 11.839 1.00 98.00 188 HIS A CA 1
ATOM 1441 C C . HIS A 1 188 ? 4.068 5.847 12.923 1.00 98.00 188 HIS A C 1
ATOM 1443 O O . HIS A 1 188 ? 4.277 5.608 14.117 1.00 98.00 188 HIS A O 1
ATOM 1449 N N . ALA A 1 189 ? 3.073 6.623 12.518 1.00 97.88 189 ALA A N 1
ATOM 1450 C CA . ALA A 1 189 ? 2.021 7.093 13.401 1.00 97.88 189 ALA A CA 1
ATOM 1451 C C . ALA A 1 189 ? 0.678 7.042 12.678 1.00 97.88 189 ALA A C 1
ATOM 1453 O O . ALA A 1 189 ? 0.568 7.533 11.561 1.00 97.88 189 ALA A O 1
ATOM 1454 N N . ASP A 1 190 ? -0.345 6.501 13.327 1.00 96.81 190 ASP A N 1
ATOM 1455 C CA . ASP A 1 190 ? -1.717 6.550 12.834 1.00 96.81 190 ASP A CA 1
ATOM 1456 C C . ASP A 1 190 ? -2.698 6.861 13.961 1.00 96.81 190 ASP A C 1
ATOM 1458 O O . ASP A 1 190 ? -2.407 6.683 15.151 1.00 96.81 190 ASP A O 1
ATOM 1462 N N . GLY A 1 191 ? -3.870 7.360 13.593 1.00 93.25 191 GLY A N 1
ATOM 1463 C CA . GLY A 1 191 ? -4.936 7.595 14.546 1.00 93.25 191 GLY A CA 1
ATOM 1464 C C . GLY A 1 191 ? -6.306 7.626 13.900 1.00 93.25 191 GLY A C 1
ATOM 1465 O O . GLY A 1 191 ? -6.445 7.925 12.718 1.00 93.25 191 GLY A O 1
ATOM 1466 N N . TYR A 1 192 ? -7.319 7.321 14.708 1.00 91.50 192 TYR A N 1
ATOM 1467 C CA . TYR A 1 192 ? -8.718 7.297 14.304 1.00 91.50 192 TYR A CA 1
ATOM 1468 C C . TYR A 1 192 ? -9.604 7.924 15.377 1.00 91.50 192 TYR A C 1
ATOM 1470 O O . TYR A 1 192 ? -9.397 7.710 16.573 1.00 91.50 192 TYR A O 1
ATOM 1478 N N . LEU A 1 193 ? -10.632 8.638 14.935 1.00 88.88 193 LEU A N 1
ATOM 1479 C CA . LEU A 1 193 ? -11.703 9.212 15.740 1.00 88.88 193 LEU A CA 1
ATOM 1480 C C . LEU A 1 193 ? -13.040 8.712 15.188 1.00 88.88 193 LEU A C 1
ATOM 1482 O O . LEU A 1 193 ? -13.303 8.889 14.002 1.00 88.88 193 LEU A O 1
ATOM 1486 N N . ARG A 1 194 ? -13.897 8.123 16.029 1.00 84.94 194 ARG A N 1
ATOM 1487 C CA . ARG A 1 194 ? -15.268 7.743 15.639 1.00 84.94 194 ARG A CA 1
ATOM 1488 C C . ARG A 1 194 ? -16.295 8.633 16.313 1.00 84.94 194 ARG A C 1
ATOM 1490 O O . ARG A 1 194 ? -16.363 8.709 17.535 1.00 84.94 194 ARG A O 1
ATOM 1497 N N . GLU A 1 195 ? -17.182 9.200 15.518 1.00 84.31 195 GLU A N 1
ATOM 1498 C CA . GLU A 1 195 ? -18.341 9.928 16.009 1.00 84.31 195 GLU A CA 1
ATOM 1499 C C . GLU A 1 195 ? -19.574 9.023 16.150 1.00 84.31 195 GLU A C 1
ATOM 1501 O O . GLU A 1 195 ? -19.685 7.944 15.562 1.00 84.31 195 GLU A O 1
ATOM 1506 N N . HIS A 1 196 ? -20.543 9.473 16.948 1.00 71.81 196 HIS A N 1
ATOM 1507 C CA . HIS A 1 196 ? -21.704 8.679 17.367 1.00 71.81 196 HIS A CA 1
ATOM 1508 C C . HIS A 1 196 ? -22.630 8.243 16.217 1.00 71.81 196 HIS A C 1
ATOM 1510 O O . HIS A 1 196 ? -23.429 7.330 16.394 1.00 71.81 196 HIS A O 1
ATOM 1516 N N . PHE A 1 197 ? -22.536 8.870 15.045 1.00 79.12 197 PHE A N 1
ATOM 1517 C CA . PHE A 1 197 ? -23.381 8.583 13.881 1.00 79.12 197 PHE A CA 1
ATOM 1518 C C . PHE A 1 197 ? -22.686 7.718 12.819 1.00 79.12 197 PHE A C 1
ATOM 1520 O O . PHE A 1 197 ? -23.132 7.679 11.676 1.00 79.12 197 PHE A O 1
ATOM 1527 N N . GLY A 1 198 ? -21.605 7.023 13.191 1.00 80.62 198 GLY A N 1
ATOM 1528 C CA . GLY A 1 198 ? -20.899 6.086 12.311 1.00 80.62 198 GLY A CA 1
ATOM 1529 C C . GLY A 1 198 ? -19.815 6.727 11.446 1.00 80.62 198 GLY A C 1
ATOM 1530 O O . GLY A 1 198 ? -19.142 6.015 10.708 1.00 80.62 198 GLY A O 1
ATOM 1531 N N . LEU A 1 199 ? -19.606 8.041 11.549 1.00 91.25 199 LEU A N 1
ATOM 1532 C CA . LEU A 1 199 ? -18.511 8.719 10.862 1.00 91.25 199 LEU A CA 1
ATOM 1533 C C . LEU A 1 199 ? -17.182 8.452 11.573 1.00 91.25 199 LEU A C 1
ATOM 1535 O O . LEU A 1 199 ? -17.100 8.491 12.801 1.00 91.25 199 LEU A O 1
ATOM 1539 N N . VAL A 1 200 ? -16.152 8.165 10.791 1.00 91.19 200 VAL A N 1
ATOM 1540 C CA . VAL A 1 200 ? -14.797 7.874 11.243 1.00 91.19 200 VAL A CA 1
ATOM 1541 C C . VAL A 1 200 ? -13.840 8.773 10.479 1.00 91.19 200 VAL A C 1
ATOM 1543 O O . VAL A 1 200 ? -13.861 8.813 9.251 1.00 91.19 200 VAL A O 1
ATOM 1546 N N . TYR A 1 201 ? -12.985 9.463 11.215 1.00 94.12 201 TYR A N 1
ATOM 1547 C CA . TYR A 1 201 ? -11.860 10.210 10.677 1.00 94.12 201 TYR A CA 1
ATOM 1548 C C . TYR A 1 201 ? -10.584 9.477 11.037 1.00 94.12 201 TYR A C 1
ATOM 1550 O O . TYR A 1 201 ? -10.473 8.946 12.143 1.00 94.12 201 TYR A O 1
ATOM 1558 N N . GLY A 1 202 ? -9.622 9.457 10.131 1.00 94.50 202 GLY A N 1
ATOM 1559 C CA . GLY A 1 202 ? -8.332 8.857 10.397 1.00 94.50 202 GLY A CA 1
ATOM 1560 C C . GLY A 1 202 ? -7.213 9.532 9.641 1.00 94.50 202 GLY A C 1
ATOM 1561 O O . GLY A 1 202 ? -7.429 10.372 8.767 1.00 94.50 202 GLY A O 1
ATOM 1562 N N . GLY A 1 203 ? -6.004 9.153 10.003 1.00 96.00 203 GLY A N 1
ATOM 1563 C CA . GLY A 1 203 ? -4.830 9.510 9.242 1.00 96.00 203 GLY A CA 1
ATOM 1564 C C . GLY A 1 203 ? -3.635 8.686 9.665 1.00 96.00 203 GLY A C 1
ATOM 1565 O O . GLY A 1 203 ? -3.607 8.112 10.756 1.00 96.00 203 GLY A O 1
ATOM 1566 N N . GLN A 1 204 ? -2.656 8.650 8.780 1.00 97.69 204 GLN A N 1
ATOM 1567 C CA . GLN A 1 204 ? -1.403 7.943 8.938 1.00 97.69 204 GLN A CA 1
ATOM 1568 C C . GLN A 1 204 ? -0.270 8.826 8.427 1.00 97.69 204 GLN A C 1
ATOM 1570 O O . GLN A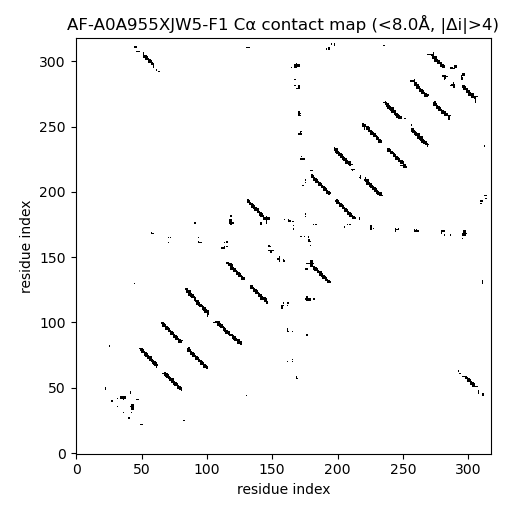 1 204 ? -0.435 9.586 7.476 1.00 97.69 204 GLN A O 1
ATOM 1575 N N . ILE A 1 205 ? 0.889 8.712 9.057 1.00 98.19 205 ILE A N 1
ATOM 1576 C CA . ILE A 1 205 ? 2.142 9.264 8.570 1.00 98.19 205 ILE A CA 1
ATOM 1577 C C . ILE A 1 205 ? 3.239 8.212 8.714 1.00 98.19 205 ILE A C 1
ATOM 1579 O O . ILE A 1 205 ? 3.434 7.639 9.790 1.00 98.19 205 ILE A O 1
ATOM 1583 N N . ASN A 1 206 ? 3.960 7.979 7.624 1.00 98.06 206 ASN A N 1
ATOM 1584 C CA . ASN A 1 206 ? 5.177 7.185 7.592 1.00 98.06 206 ASN A CA 1
ATOM 1585 C C . ASN A 1 206 ? 6.355 8.104 7.259 1.00 98.06 206 ASN A C 1
ATOM 1587 O O . ASN A 1 206 ? 6.296 8.886 6.312 1.00 98.06 206 ASN A O 1
ATOM 1591 N N . LEU A 1 207 ? 7.447 7.976 8.004 1.00 97.69 207 LEU A N 1
ATOM 1592 C CA . LEU A 1 207 ? 8.743 8.546 7.652 1.00 97.69 207 LEU A CA 1
ATOM 1593 C C . LEU A 1 207 ? 9.732 7.395 7.506 1.00 97.69 207 LEU A C 1
ATOM 1595 O O . LEU A 1 207 ? 10.065 6.748 8.501 1.00 97.69 207 LEU A O 1
ATOM 1599 N N . ALA A 1 208 ? 10.193 7.134 6.287 1.00 96.50 208 ALA A N 1
ATOM 1600 C CA . ALA A 1 208 ? 11.156 6.074 6.021 1.00 96.50 208 ALA A CA 1
ATOM 1601 C C . ALA A 1 208 ? 12.542 6.665 5.773 1.00 96.50 208 ALA A C 1
ATOM 1603 O O . ALA A 1 208 ? 12.707 7.540 4.926 1.00 96.50 208 ALA A O 1
ATOM 1604 N N . ASN A 1 209 ? 13.535 6.159 6.499 1.00 94.81 209 ASN A N 1
ATOM 1605 C CA . ASN A 1 209 ? 14.941 6.319 6.168 1.00 94.81 209 ASN A CA 1
ATOM 1606 C C . ASN A 1 209 ? 15.391 5.077 5.395 1.00 94.81 209 ASN A C 1
ATOM 1608 O O . ASN A 1 209 ? 15.283 3.970 5.926 1.00 94.81 209 ASN A O 1
ATOM 1612 N N . MET A 1 210 ? 15.823 5.251 4.152 1.00 91.88 210 MET A N 1
ATOM 1613 C CA . MET A 1 210 ? 16.156 4.176 3.224 1.00 91.88 210 MET A CA 1
ATOM 1614 C C . MET A 1 210 ? 17.672 4.077 3.050 1.00 91.88 210 MET A C 1
ATOM 1616 O O . MET A 1 210 ? 18.361 5.083 2.919 1.00 91.88 210 MET A O 1
ATOM 1620 N N . TYR A 1 211 ? 18.177 2.849 3.035 1.00 90.12 211 TYR A N 1
ATOM 1621 C CA . TYR A 1 211 ? 19.576 2.519 2.803 1.00 90.12 211 TYR A CA 1
ATOM 1622 C C . TYR A 1 211 ? 19.654 1.633 1.561 1.00 90.12 211 TYR A C 1
ATOM 1624 O O . TYR A 1 211 ? 19.180 0.492 1.587 1.00 90.12 211 TYR A O 1
ATOM 1632 N N . GLY A 1 212 ? 20.211 2.179 0.480 1.00 86.75 212 GLY A N 1
ATOM 1633 C CA . GLY A 1 212 ? 20.408 1.479 -0.785 1.00 86.75 212 GLY A CA 1
ATOM 1634 C C . GLY A 1 212 ? 21.618 0.544 -0.757 1.00 86.75 212 GLY A C 1
ATOM 1635 O O . GLY A 1 212 ? 22.660 0.854 -0.176 1.00 86.75 212 GLY A O 1
ATOM 1636 N N . PHE A 1 213 ? 21.482 -0.610 -1.406 1.00 83.62 213 PHE A N 1
ATOM 1637 C CA . PHE A 1 213 ? 22.562 -1.587 -1.593 1.00 83.62 213 PHE A CA 1
ATOM 1638 C C . PHE A 1 213 ? 23.127 -1.610 -3.014 1.00 83.62 213 PHE A C 1
ATOM 1640 O O . PHE A 1 213 ? 24.127 -2.284 -3.252 1.00 83.62 213 PHE A O 1
ATOM 1647 N N . ASN A 1 214 ? 22.511 -0.875 -3.940 1.00 78.31 214 ASN A N 1
ATOM 1648 C CA . ASN A 1 214 ? 22.912 -0.803 -5.339 1.00 78.31 214 ASN A CA 1
ATOM 1649 C C . ASN A 1 214 ? 23.227 0.646 -5.727 1.00 78.31 214 ASN A C 1
ATOM 1651 O O . ASN A 1 214 ? 22.451 1.551 -5.416 1.00 78.31 214 ASN A O 1
ATOM 1655 N N . ASP A 1 215 ? 24.339 0.853 -6.434 1.00 69.75 215 ASP A N 1
ATOM 1656 C CA . ASP A 1 215 ? 24.803 2.163 -6.904 1.00 69.75 215 ASP A CA 1
ATOM 1657 C C . ASP A 1 215 ? 23.778 2.858 -7.816 1.00 69.75 215 ASP A C 1
ATOM 1659 O O . ASP A 1 215 ? 23.663 4.077 -7.776 1.00 69.75 215 ASP A O 1
ATOM 1663 N N . LEU A 1 216 ? 22.958 2.094 -8.554 1.00 65.62 216 LEU A N 1
ATOM 1664 C CA . LEU A 1 216 ? 21.865 2.631 -9.382 1.00 65.62 216 LEU A CA 1
ATOM 1665 C C . LEU A 1 216 ? 20.780 3.365 -8.573 1.00 65.62 216 LEU A C 1
ATOM 1667 O O . LEU A 1 216 ? 20.069 4.199 -9.124 1.00 65.62 216 LEU A O 1
ATOM 1671 N N . ILE A 1 217 ? 20.628 3.033 -7.289 1.00 62.88 217 ILE A N 1
ATOM 1672 C CA . ILE A 1 217 ? 19.581 3.563 -6.397 1.00 62.88 217 ILE A CA 1
ATOM 1673 C C . ILE A 1 217 ? 20.190 4.438 -5.285 1.00 62.88 217 ILE A C 1
ATOM 1675 O O . ILE A 1 217 ? 19.501 5.262 -4.683 1.00 62.88 217 ILE A O 1
ATOM 1679 N N . ASN A 1 218 ? 21.498 4.313 -5.037 1.00 55.59 218 ASN A N 1
ATOM 1680 C CA . ASN A 1 218 ? 22.214 4.973 -3.940 1.00 55.59 218 ASN A CA 1
ATOM 1681 C C . ASN A 1 218 ? 22.383 6.496 -4.092 1.00 55.59 218 ASN A C 1
ATOM 1683 O O . ASN A 1 218 ? 22.838 7.142 -3.150 1.00 55.59 218 ASN A O 1
ATOM 1687 N N . GLU A 1 219 ? 22.032 7.089 -5.236 1.00 55.94 219 GLU A N 1
ATOM 1688 C CA . GLU A 1 219 ? 22.346 8.496 -5.527 1.00 55.94 219 GLU A CA 1
ATOM 1689 C C . GLU A 1 219 ? 21.295 9.537 -5.083 1.00 55.94 219 GLU A C 1
ATOM 1691 O O . GLU A 1 219 ? 21.494 10.712 -5.359 1.00 55.94 219 GLU A O 1
ATOM 1696 N N . GLY A 1 220 ? 20.233 9.212 -4.328 1.00 56.09 220 GLY A N 1
ATOM 1697 C CA . GLY A 1 220 ? 19.345 10.308 -3.875 1.00 56.09 220 GLY A CA 1
ATOM 1698 C C . GLY A 1 220 ? 18.190 10.023 -2.916 1.00 56.09 220 GLY A C 1
ATOM 1699 O O . GLY A 1 220 ? 17.601 10.954 -2.375 1.00 56.09 220 GLY A O 1
ATOM 1700 N N . TYR A 1 221 ? 17.840 8.775 -2.625 1.00 61.56 221 TYR A N 1
ATOM 1701 C CA . T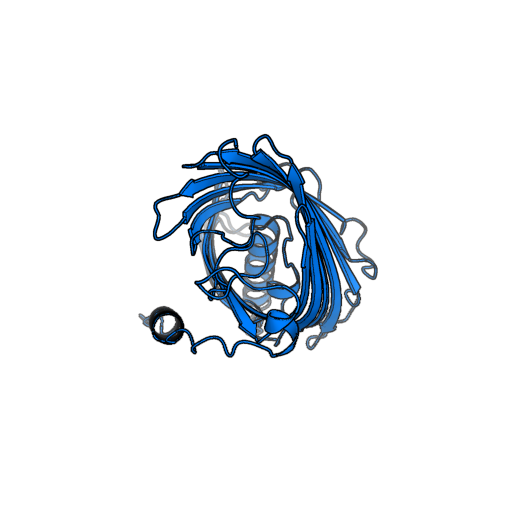YR A 1 221 ? 16.639 8.483 -1.832 1.00 61.56 221 TYR A CA 1
ATOM 1702 C C . TYR A 1 221 ? 17.008 7.943 -0.451 1.00 61.56 221 TYR A C 1
ATOM 1704 O O . TYR A 1 221 ? 17.014 6.740 -0.226 1.00 61.56 221 TYR A O 1
ATOM 1712 N N . ASN A 1 222 ? 17.294 8.841 0.491 1.00 82.56 222 ASN A N 1
ATOM 1713 C CA . ASN A 1 222 ? 17.617 8.482 1.872 1.00 82.56 222 ASN A CA 1
ATOM 1714 C C . ASN A 1 222 ? 16.444 8.712 2.819 1.00 82.56 222 ASN A C 1
ATOM 1716 O O . ASN A 1 222 ? 16.345 8.031 3.835 1.00 82.56 222 ASN A O 1
ATOM 1720 N N . VAL A 1 223 ? 15.562 9.671 2.524 1.00 91.31 223 VAL A N 1
ATOM 1721 C CA . VAL A 1 223 ? 14.389 9.946 3.359 1.00 91.31 223 VAL A CA 1
ATOM 1722 C C . VAL A 1 223 ? 13.177 10.225 2.489 1.00 91.31 223 VAL A C 1
ATOM 1724 O O . VAL A 1 223 ? 13.232 11.050 1.582 1.00 91.31 223 VAL A O 1
ATOM 1727 N N . ALA A 1 224 ? 12.070 9.566 2.805 1.00 93.25 224 ALA A N 1
ATOM 1728 C CA . ALA A 1 224 ? 10.784 9.814 2.178 1.00 93.25 224 ALA A CA 1
ATOM 1729 C C . ALA A 1 224 ? 9.671 9.837 3.225 1.00 93.25 224 ALA A C 1
ATOM 1731 O O . ALA A 1 224 ? 9.765 9.203 4.284 1.00 93.25 224 ALA A O 1
ATOM 1732 N N . VAL A 1 225 ? 8.631 10.604 2.925 1.00 96.19 225 VAL A N 1
ATOM 1733 C CA . VAL A 1 225 ? 7.458 10.783 3.771 1.00 96.19 225 VAL A CA 1
ATOM 1734 C C . VAL A 1 225 ? 6.215 10.368 3.007 1.00 96.19 225 VAL A C 1
ATOM 1736 O O . VAL A 1 225 ? 6.079 10.620 1.814 1.00 96.19 225 VAL A O 1
ATOM 1739 N N . GLU A 1 226 ? 5.297 9.749 3.724 1.00 96.88 226 GLU A N 1
ATOM 1740 C CA . GLU A 1 226 ? 3.965 9.430 3.244 1.00 96.88 226 GLU A CA 1
ATOM 1741 C C . GLU A 1 226 ? 2.966 9.896 4.296 1.00 96.88 226 GLU A C 1
ATOM 1743 O O . GLU A 1 226 ? 3.155 9.665 5.492 1.00 96.88 226 GLU A O 1
ATOM 1748 N N . VAL A 1 227 ? 1.907 10.558 3.855 1.00 98.12 227 VAL A N 1
ATOM 1749 C CA . VAL A 1 227 ? 0.794 11.007 4.681 1.00 98.12 227 VAL A CA 1
ATOM 1750 C C . VAL A 1 227 ? -0.488 10.503 4.042 1.00 98.12 227 VAL A C 1
ATOM 1752 O O . VAL A 1 227 ? -0.728 10.753 2.867 1.00 98.12 227 VAL A O 1
ATOM 1755 N N . ALA A 1 228 ? -1.336 9.841 4.818 1.00 98.06 228 ALA A N 1
ATOM 1756 C CA . ALA A 1 228 ? -2.676 9.463 4.400 1.00 98.06 228 ALA A CA 1
ATOM 1757 C C . ALA A 1 228 ? -3.717 10.080 5.337 1.00 98.06 228 ALA A C 1
ATOM 1759 O O . ALA A 1 228 ? -3.506 10.165 6.547 1.00 98.06 228 ALA A O 1
ATOM 1760 N N . ILE A 1 229 ? -4.845 10.512 4.783 1.00 97.81 229 ILE A N 1
ATOM 1761 C CA . ILE A 1 229 ? -5.990 11.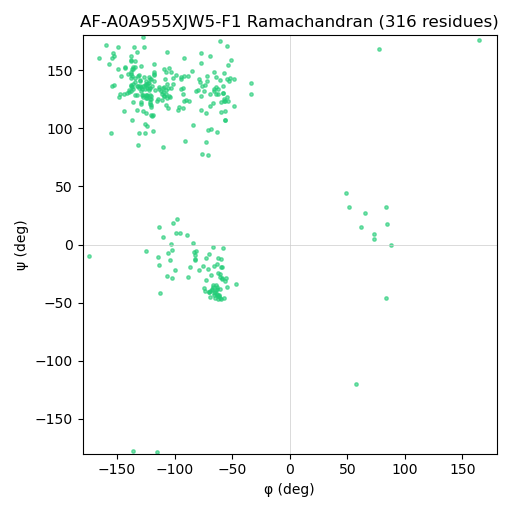038 5.530 1.00 97.81 229 ILE A CA 1
ATOM 1762 C C . ILE A 1 229 ? -7.234 10.292 5.075 1.00 97.81 229 ILE A C 1
ATOM 1764 O O . ILE A 1 229 ? -7.474 10.148 3.880 1.00 97.81 229 ILE A O 1
ATOM 1768 N N . ASP A 1 230 ? -8.037 9.859 6.039 1.00 95.25 230 ASP A N 1
ATOM 1769 C CA . ASP A 1 230 ? -9.198 9.007 5.835 1.00 95.25 230 ASP A CA 1
ATOM 1770 C C . ASP A 1 230 ? -10.469 9.663 6.362 1.00 95.25 230 ASP A C 1
ATOM 1772 O O . ASP A 1 230 ? -10.528 10.127 7.504 1.00 95.25 230 ASP A O 1
ATOM 1776 N N . VAL A 1 231 ? -11.531 9.602 5.565 1.00 96.62 231 VAL A N 1
ATOM 1777 C CA . VAL A 1 231 ? -12.901 9.819 6.034 1.00 96.62 231 VAL A CA 1
ATOM 1778 C C . VAL A 1 231 ? -13.722 8.602 5.657 1.00 96.62 231 VAL A C 1
ATOM 1780 O O . VAL A 1 231 ? -13.723 8.176 4.506 1.00 96.62 231 VAL A O 1
ATOM 1783 N N . ALA A 1 232 ? -14.437 8.032 6.618 1.00 95.62 232 ALA A N 1
ATOM 1784 C CA . ALA A 1 232 ? -15.272 6.870 6.384 1.00 95.62 232 ALA A CA 1
ATOM 1785 C C . ALA A 1 232 ? -16.618 6.972 7.086 1.00 95.62 232 ALA A C 1
ATOM 1787 O O . ALA A 1 232 ? -16.730 7.524 8.174 1.00 95.62 232 ALA A O 1
ATOM 1788 N N . TYR A 1 233 ? -17.637 6.384 6.476 1.00 93.94 233 TYR A N 1
ATOM 1789 C CA . TYR A 1 233 ? -18.951 6.204 7.063 1.00 93.94 233 TYR A CA 1
ATOM 1790 C C . TYR A 1 233 ? -19.229 4.716 7.249 1.00 93.94 233 TYR A C 1
ATOM 1792 O O . TYR A 1 233 ? -19.170 3.936 6.294 1.00 93.94 233 TYR A O 1
ATOM 1800 N N . GLU A 1 234 ? -19.523 4.318 8.482 1.00 90.06 234 GLU A N 1
ATOM 1801 C CA . GLU A 1 234 ? -19.744 2.931 8.860 1.00 90.06 234 GLU A CA 1
ATOM 1802 C C . GLU A 1 234 ? -21.207 2.634 9.187 1.00 90.06 234 GLU A C 1
ATOM 1804 O O . GLU A 1 234 ? -21.826 3.250 10.052 1.00 90.06 234 GLU A O 1
ATOM 1809 N N . LEU A 1 235 ? -21.714 1.597 8.533 1.00 87.75 235 LEU A N 1
ATOM 1810 C CA . LEU A 1 235 ? -22.972 0.920 8.801 1.00 87.75 235 LEU A CA 1
ATOM 1811 C C . LEU A 1 235 ? -22.695 -0.443 9.448 1.00 87.75 235 LEU A C 1
ATOM 1813 O O . LEU A 1 235 ? -21.595 -0.988 9.356 1.00 87.75 235 LEU A O 1
ATOM 1817 N N . ASP A 1 236 ? -23.721 -1.064 10.028 1.00 84.31 236 ASP A N 1
ATOM 1818 C CA . ASP A 1 236 ? -23.603 -2.408 10.616 1.00 84.31 236 ASP A CA 1
ATOM 1819 C C . ASP A 1 236 ? -23.078 -3.456 9.607 1.00 84.31 236 ASP A C 1
ATOM 1821 O O . ASP A 1 236 ? -22.369 -4.383 9.990 1.00 84.31 236 ASP A O 1
ATOM 1825 N N . TRP A 1 237 ? -23.378 -3.293 8.313 1.00 86.62 237 TRP A N 1
ATOM 1826 C CA . TRP A 1 237 ? -23.066 -4.259 7.249 1.00 86.62 237 TRP A CA 1
ATOM 1827 C C . TRP A 1 237 ? -22.046 -3.762 6.212 1.00 86.62 237 TRP A C 1
ATOM 1829 O O . TRP A 1 237 ? -21.576 -4.562 5.402 1.00 86.62 237 TRP A O 1
ATOM 1839 N N . ALA A 1 238 ? -21.697 -2.473 6.211 1.00 92.44 238 ALA A N 1
ATOM 1840 C CA . ALA A 1 238 ? -20.777 -1.903 5.230 1.00 92.44 238 ALA A CA 1
ATOM 1841 C C . ALA A 1 238 ? -20.017 -0.684 5.749 1.00 92.44 238 ALA A C 1
ATOM 1843 O O . ALA A 1 238 ? -20.430 -0.030 6.702 1.00 92.44 238 ALA A O 1
ATOM 1844 N N . ARG A 1 239 ? -18.923 -0.354 5.073 1.00 93.25 239 ARG A N 1
ATOM 1845 C CA . ARG A 1 239 ? -18.160 0.876 5.239 1.00 93.25 239 ARG A CA 1
ATOM 1846 C C . ARG A 1 239 ? -17.892 1.480 3.869 1.00 93.25 239 ARG A C 1
ATOM 1848 O O . ARG A 1 239 ? -17.490 0.776 2.948 1.00 93.25 239 ARG A O 1
ATOM 1855 N N . PHE A 1 240 ? -18.077 2.788 3.786 1.00 96.50 240 PHE A N 1
ATOM 1856 C CA . PHE A 1 240 ? -17.667 3.611 2.655 1.00 96.50 240 PHE A CA 1
ATOM 1857 C C . PHE A 1 240 ? -16.530 4.490 3.141 1.00 96.50 240 PHE A C 1
ATOM 1859 O O . PHE A 1 240 ? -16.708 5.179 4.144 1.00 96.50 240 PHE A O 1
ATOM 1866 N N . ALA A 1 241 ? -15.376 4.458 2.491 1.00 96.38 241 ALA A N 1
ATOM 1867 C CA . ALA A 1 241 ? -14.255 5.308 2.861 1.00 96.38 241 ALA A CA 1
ATOM 1868 C C . ALA A 1 241 ? -13.706 6.054 1.652 1.00 96.38 241 ALA A C 1
ATOM 1870 O O . ALA A 1 241 ? -13.839 5.613 0.513 1.00 96.38 241 ALA A O 1
ATOM 1871 N N . LEU A 1 242 ? -13.103 7.197 1.934 1.00 98.12 242 LEU A N 1
ATOM 1872 C CA . LEU A 1 242 ? -12.305 7.965 1.005 1.00 98.12 242 LEU A CA 1
ATOM 1873 C C . LEU A 1 242 ? -10.981 8.271 1.692 1.00 98.12 242 LEU A C 1
ATOM 1875 O O . LEU A 1 242 ? -10.970 8.882 2.766 1.00 98.12 242 LEU A O 1
ATOM 1879 N N . ARG A 1 243 ? -9.891 7.852 1.059 1.00 97.81 243 ARG A N 1
ATOM 1880 C CA . ARG A 1 243 ? -8.525 8.125 1.489 1.00 97.81 243 ARG A CA 1
ATOM 1881 C C . ARG A 1 243 ? -7.863 9.090 0.518 1.00 97.81 243 ARG A C 1
ATOM 1883 O O . ARG A 1 243 ? -7.979 8.913 -0.689 1.00 97.81 243 ARG A O 1
ATOM 1890 N N . GLY A 1 244 ? -7.171 10.096 1.030 1.00 98.06 244 GLY A N 1
ATOM 1891 C CA . GLY A 1 244 ? -6.182 10.861 0.273 1.00 98.06 244 GLY A CA 1
ATOM 1892 C C . GLY A 1 244 ? -4.788 10.464 0.734 1.00 98.06 244 GLY A C 1
ATOM 1893 O O . GLY A 1 244 ? -4.567 10.375 1.940 1.00 98.06 244 GLY A O 1
ATOM 1894 N N . ILE A 1 245 ? -3.872 10.225 -0.197 1.00 97.81 245 ILE A N 1
ATOM 1895 C CA . ILE A 1 245 ? -2.473 9.879 0.065 1.00 97.81 245 ILE A CA 1
ATOM 1896 C C . ILE A 1 245 ? -1.600 10.956 -0.562 1.00 97.81 245 ILE A C 1
ATOM 1898 O O . ILE A 1 245 ? -1.849 11.374 -1.688 1.00 97.81 245 ILE A O 1
ATOM 1902 N N . TYR A 1 246 ? -0.590 11.394 0.174 1.00 97.12 246 TYR A N 1
ATOM 1903 C CA . TYR A 1 246 ? 0.500 12.226 -0.300 1.00 97.12 246 TYR A CA 1
ATOM 1904 C C . TYR A 1 246 ? 1.816 11.516 -0.001 1.00 97.12 246 TYR A C 1
ATOM 1906 O O . TYR A 1 246 ? 2.085 11.165 1.147 1.00 97.12 246 TYR A O 1
ATOM 1914 N N . PHE A 1 247 ? 2.644 11.332 -1.015 1.00 95.31 247 PHE A N 1
ATOM 1915 C CA . PHE A 1 247 ? 3.996 10.805 -0.907 1.00 95.31 247 PHE A CA 1
ATOM 1916 C C . PHE A 1 247 ? 4.988 11.862 -1.380 1.00 95.31 247 PHE A C 1
ATOM 1918 O O . PHE A 1 247 ? 4.674 12.616 -2.291 1.00 95.31 247 PHE A O 1
ATOM 1925 N N . ASN A 1 248 ? 6.176 11.915 -0.775 1.00 92.88 248 ASN A N 1
ATOM 1926 C CA . ASN A 1 248 ? 7.295 12.692 -1.297 1.00 92.88 248 ASN A CA 1
ATOM 1927 C C . ASN A 1 248 ? 8.650 12.107 -0.871 1.00 92.88 248 ASN A C 1
ATOM 1929 O O . ASN A 1 248 ? 8.864 11.766 0.299 1.00 92.88 248 ASN A O 1
ATOM 1933 N N . ALA A 1 249 ? 9.594 12.053 -1.809 1.00 90.00 249 ALA A N 1
ATOM 1934 C CA . ALA A 1 249 ? 10.979 11.699 -1.534 1.00 90.00 249 ALA A CA 1
ATOM 1935 C C . ALA A 1 249 ? 11.835 12.936 -1.220 1.00 90.00 249 ALA A C 1
ATOM 1937 O O . ALA A 1 249 ? 12.488 13.503 -2.091 1.00 90.00 249 ALA A O 1
ATOM 1938 N N . LEU A 1 250 ? 11.885 13.303 0.060 1.00 84.25 250 LEU A N 1
ATOM 1939 C CA . LEU A 1 250 ? 12.479 14.550 0.561 1.00 84.25 250 LEU A CA 1
ATOM 1940 C C . LEU A 1 250 ? 13.938 14.804 0.161 1.00 84.25 250 LEU A C 1
ATOM 1942 O O . LEU A 1 250 ? 14.368 15.954 0.154 1.00 84.25 250 LEU A O 1
ATOM 1946 N N . THR A 1 251 ? 14.728 13.754 -0.061 1.00 79.00 251 THR A N 1
ATOM 1947 C CA . THR A 1 251 ? 16.160 13.897 -0.384 1.00 79.00 251 THR A CA 1
ATOM 1948 C C . THR A 1 251 ? 16.476 13.701 -1.857 1.00 79.00 251 THR A C 1
ATOM 1950 O O . THR A 1 251 ? 17.651 13.735 -2.205 1.00 79.00 251 THR A O 1
ATOM 1953 N N . SER A 1 252 ? 15.470 13.440 -2.689 1.00 75.81 252 SER A N 1
ATOM 1954 C CA . SER A 1 252 ? 15.686 13.195 -4.106 1.00 75.81 252 SER A CA 1
ATOM 1955 C C . SER A 1 252 ? 16.063 14.477 -4.839 1.00 75.81 252 SER A C 1
ATOM 1957 O O . SER A 1 252 ? 15.477 15.528 -4.593 1.00 75.81 252 SER A O 1
ATOM 1959 N N . ASP A 1 253 ? 16.996 14.354 -5.781 1.00 68.19 253 ASP A N 1
ATOM 1960 C CA . ASP A 1 253 ? 17.333 15.413 -6.734 1.00 68.19 253 ASP A CA 1
ATOM 1961 C C . ASP A 1 253 ? 16.397 15.426 -7.962 1.00 68.19 253 ASP A C 1
ATOM 1963 O O . ASP A 1 253 ? 16.595 16.222 -8.878 1.00 68.19 253 ASP A O 1
ATOM 1967 N N . ALA A 1 254 ? 15.398 14.535 -8.027 1.00 69.25 254 ALA A N 1
ATOM 1968 C CA . ALA A 1 254 ? 14.419 14.524 -9.109 1.00 69.25 254 ALA A CA 1
ATOM 1969 C C . ALA A 1 254 ? 13.340 15.598 -8.886 1.00 69.25 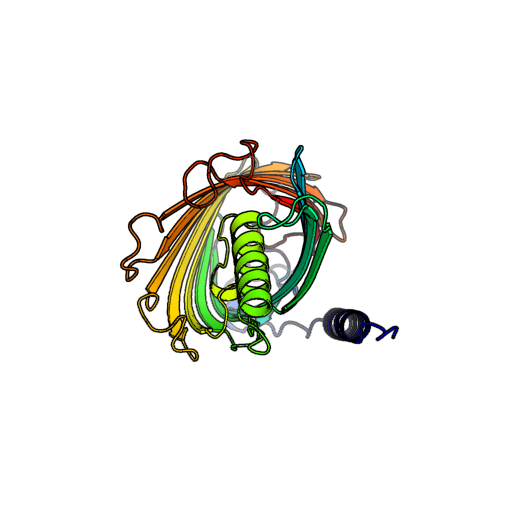254 ALA A C 1
ATOM 1971 O O . ALA A 1 254 ? 12.769 15.698 -7.799 1.00 69.25 254 ALA A O 1
ATOM 1972 N N . ASP A 1 255 ? 13.046 16.364 -9.940 1.00 60.12 255 ASP A N 1
ATOM 1973 C CA . ASP A 1 255 ? 12.135 17.517 -9.894 1.00 60.12 255 ASP A CA 1
ATOM 1974 C C . ASP A 1 255 ? 10.661 17.141 -9.604 1.00 60.12 255 ASP A C 1
ATOM 1976 O O . ASP A 1 255 ? 9.923 17.997 -9.127 1.00 60.12 255 ASP A O 1
ATOM 1980 N N . ASP A 1 256 ? 10.258 15.873 -9.794 1.00 67.31 256 ASP A N 1
ATOM 1981 C CA . ASP A 1 256 ? 8.882 15.372 -9.606 1.00 67.31 256 ASP A CA 1
ATOM 1982 C C . ASP A 1 256 ? 8.876 14.079 -8.762 1.00 67.31 256 ASP A C 1
ATOM 1984 O O . ASP A 1 256 ? 8.926 12.960 -9.283 1.00 67.31 256 ASP A O 1
ATOM 1988 N N . THR A 1 257 ? 8.867 14.212 -7.434 1.00 79.69 257 THR A N 1
ATOM 1989 C CA . THR A 1 257 ? 8.796 13.054 -6.512 1.00 79.69 257 THR A CA 1
ATOM 1990 C C . THR A 1 257 ? 7.655 13.112 -5.518 1.00 79.69 257 THR A C 1
ATOM 1992 O O . THR A 1 257 ? 7.464 12.167 -4.746 1.00 79.69 257 THR A O 1
ATOM 1995 N N . ASP A 1 258 ? 6.926 14.220 -5.492 1.00 89.50 258 ASP A N 1
ATOM 1996 C CA . ASP A 1 258 ? 5.631 14.275 -4.854 1.00 89.50 258 ASP A CA 1
ATOM 1997 C C . ASP A 1 258 ? 4.595 13.515 -5.677 1.00 89.50 258 ASP A C 1
ATOM 1999 O O . ASP A 1 258 ? 4.670 13.455 -6.894 1.00 89.50 258 ASP A O 1
ATOM 2003 N N . GLN A 1 259 ? 3.658 12.877 -4.988 1.00 91.50 259 GLN A N 1
ATOM 2004 C CA . GLN A 1 259 ? 2.520 12.217 -5.605 1.00 91.50 259 GLN A CA 1
ATOM 2005 C C . GLN A 1 259 ? 1.330 12.317 -4.665 1.00 91.50 259 GLN A C 1
ATOM 2007 O O . GLN A 1 259 ? 1.401 11.915 -3.502 1.00 91.50 259 GLN A O 1
ATOM 2012 N N . ILE A 1 260 ? 0.206 12.771 -5.195 1.00 95.81 260 ILE A N 1
ATOM 2013 C CA . ILE A 1 260 ? -1.108 12.721 -4.582 1.00 95.81 260 ILE A CA 1
ATOM 2014 C C . ILE A 1 260 ? -1.925 11.603 -5.225 1.00 95.81 260 ILE A C 1
ATOM 2016 O O . ILE A 1 260 ? -1.995 11.445 -6.442 1.00 95.81 260 ILE A O 1
ATOM 2020 N N . SER A 1 261 ? -2.590 10.812 -4.395 1.00 97.12 261 SER A N 1
ATOM 2021 C CA . SER A 1 261 ? -3.530 9.782 -4.831 1.00 97.12 261 SER A CA 1
ATOM 2022 C C . SER A 1 261 ? -4.801 9.827 -3.999 1.00 97.12 261 SER A C 1
ATOM 2024 O O . SER A 1 261 ? -4.801 10.254 -2.844 1.00 97.12 261 SER A O 1
ATOM 2026 N N . VAL A 1 262 ? -5.906 9.381 -4.586 1.00 97.94 262 VAL A N 1
ATOM 2027 C CA . VAL A 1 262 ? -7.196 9.257 -3.908 1.00 97.94 262 VAL A CA 1
ATOM 2028 C C . VAL A 1 262 ? -7.695 7.827 -4.031 1.00 97.94 262 VAL A C 1
ATOM 2030 O O . VAL A 1 262 ? -7.630 7.230 -5.103 1.00 97.94 262 VAL A O 1
ATOM 2033 N N . GLU A 1 263 ? -8.223 7.289 -2.934 1.00 98.00 263 GLU A N 1
ATOM 2034 C CA . GLU A 1 263 ? -8.721 5.921 -2.863 1.00 98.00 263 GLU A CA 1
ATOM 2035 C C . GLU A 1 263 ? -10.126 5.859 -2.245 1.00 98.00 263 GLU A C 1
ATOM 2037 O O . GLU A 1 263 ? -10.277 5.851 -1.018 1.00 98.00 263 GLU A O 1
ATOM 2042 N N . PRO A 1 264 ? -11.197 5.822 -3.054 1.00 98.12 264 PRO A N 1
ATOM 2043 C CA . PRO A 1 264 ? -12.483 5.330 -2.591 1.00 98.12 264 PRO A CA 1
ATOM 2044 C C . PRO A 1 264 ? -12.402 3.832 -2.261 1.00 98.12 264 PRO A C 1
ATOM 2046 O O . PRO A 1 264 ? -11.908 3.027 -3.053 1.00 98.12 264 PRO A O 1
ATOM 2049 N N . GLU A 1 265 ? -12.953 3.453 -1.110 1.00 97.69 265 GLU A N 1
ATOM 2050 C CA . GLU A 1 265 ? -13.100 2.067 -0.660 1.00 97.69 265 GLU A CA 1
ATOM 2051 C C . GLU A 1 265 ? -14.568 1.763 -0.339 1.00 97.69 265 GLU A C 1
ATOM 2053 O O . GLU A 1 265 ? -15.282 2.555 0.290 1.00 97.69 265 GLU A O 1
ATOM 2058 N N . LEU A 1 266 ? -14.991 0.558 -0.713 1.00 97.69 266 LEU A N 1
ATOM 2059 C CA . LEU A 1 266 ? -16.212 -0.072 -0.238 1.00 97.69 266 LEU A CA 1
ATOM 2060 C C . LEU A 1 266 ? -15.872 -1.394 0.447 1.00 97.69 266 LEU A C 1
ATOM 2062 O O . LEU A 1 266 ? -15.279 -2.280 -0.165 1.00 97.69 266 LEU A O 1
ATOM 2066 N N . ARG A 1 267 ? -16.310 -1.553 1.696 1.00 96.1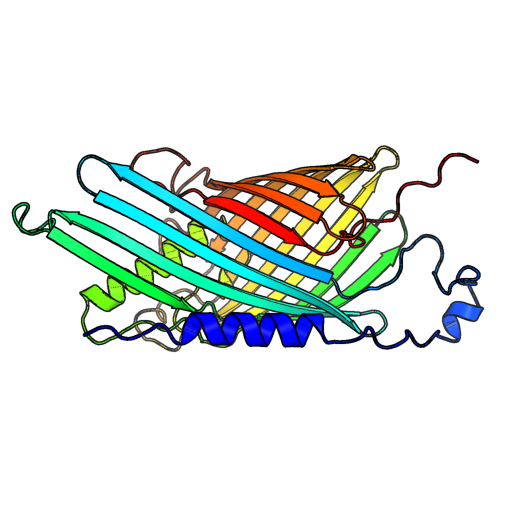9 267 ARG A N 1
ATOM 2067 C CA . ARG A 1 267 ? -16.091 -2.757 2.504 1.00 96.19 267 ARG A CA 1
ATOM 2068 C C . ARG A 1 267 ? -17.416 -3.307 3.022 1.00 96.19 267 ARG A C 1
ATOM 2070 O O . ARG A 1 267 ? -18.237 -2.556 3.536 1.00 96.19 267 ARG A O 1
ATOM 2077 N N . PHE A 1 268 ? -17.623 -4.614 2.917 1.00 95.12 268 PHE A N 1
ATOM 2078 C CA . PHE A 1 268 ? -18.806 -5.348 3.367 1.00 95.12 268 PHE A CA 1
ATOM 2079 C C . PHE A 1 268 ? -18.454 -6.284 4.520 1.00 95.12 268 PHE A C 1
ATOM 2081 O O . PHE A 1 268 ? -17.475 -7.023 4.441 1.00 95.12 268 PHE A O 1
ATOM 2088 N N . ARG A 1 269 ? -19.292 -6.302 5.558 1.00 92.50 269 ARG A N 1
ATOM 2089 C CA . ARG A 1 269 ? -19.098 -7.110 6.768 1.00 92.50 269 ARG A CA 1
ATOM 2090 C C . ARG A 1 269 ? -19.904 -8.401 6.678 1.00 92.50 269 ARG A C 1
ATOM 2092 O O . ARG A 1 269 ? -21.132 -8.370 6.692 1.00 92.50 269 ARG A O 1
ATOM 2099 N N . LEU A 1 270 ? -19.220 -9.544 6.640 1.00 89.56 270 LEU A N 1
ATOM 2100 C CA . LEU A 1 270 ? -19.837 -10.880 6.585 1.00 89.56 270 LEU A CA 1
ATOM 2101 C C . LEU A 1 270 ? -19.900 -11.570 7.960 1.00 89.56 270 LEU A C 1
ATOM 2103 O O . LEU A 1 270 ? -20.185 -12.763 8.060 1.00 89.56 270 LEU A O 1
ATOM 2107 N N . GLY A 1 271 ? -19.591 -10.840 9.033 1.00 83.31 271 GLY A N 1
ATOM 2108 C CA . GLY A 1 271 ? -19.557 -11.336 10.411 1.00 83.31 271 GLY A CA 1
ATOM 2109 C C . GLY A 1 271 ? -18.243 -12.024 10.790 1.00 83.31 271 GLY A C 1
ATOM 2110 O O . GLY A 1 271 ? -17.691 -11.718 11.840 1.00 83.31 271 GLY A O 1
ATOM 2111 N N . PHE A 1 272 ? -17.713 -12.913 9.942 1.00 82.56 272 PHE A N 1
ATOM 2112 C CA . PHE A 1 272 ? -16.429 -13.602 10.178 1.00 82.56 272 PHE A CA 1
ATOM 2113 C C . PHE A 1 272 ? -15.260 -13.055 9.344 1.00 82.56 272 PHE A C 1
ATOM 2115 O O . PHE A 1 272 ? -14.110 -13.396 9.614 1.00 82.56 272 PHE A O 1
ATOM 2122 N N . ALA A 1 273 ? -15.557 -12.236 8.336 1.00 90.56 273 ALA A N 1
ATOM 2123 C CA . ALA A 1 273 ? -14.595 -11.579 7.464 1.00 90.56 273 ALA A CA 1
ATOM 2124 C C . ALA A 1 273 ? -15.201 -10.292 6.893 1.00 90.56 273 ALA A C 1
ATOM 2126 O O . ALA A 1 273 ? -16.427 -10.146 6.844 1.00 90.56 273 ALA A O 1
ATOM 2127 N N . ASP A 1 274 ? -14.332 -9.409 6.421 1.00 93.50 274 ASP A N 1
ATOM 2128 C CA . ASP A 1 274 ? -14.683 -8.253 5.611 1.00 93.50 274 ASP A CA 1
ATOM 2129 C C . ASP A 1 274 ? -14.243 -8.509 4.170 1.00 93.50 274 ASP A C 1
ATOM 2131 O O . ASP A 1 274 ? -13.112 -8.931 3.942 1.00 93.50 274 ASP A O 1
ATOM 2135 N N . LEU A 1 275 ? -15.113 -8.244 3.199 1.00 96.88 275 LEU A N 1
ATOM 2136 C CA . LEU A 1 275 ? -14.732 -8.159 1.787 1.00 96.88 275 LEU A CA 1
ATOM 2137 C C . LEU A 1 275 ? -14.620 -6.694 1.410 1.00 96.88 275 LEU A C 1
ATOM 2139 O O . LEU A 1 275 ? -15.497 -5.919 1.783 1.00 96.88 275 LEU A O 1
ATOM 2143 N N . PHE A 1 276 ? -13.606 -6.308 0.650 1.00 96.88 276 PHE A N 1
ATOM 2144 C CA . PHE A 1 276 ? -13.488 -4.927 0.202 1.00 96.88 276 PHE A CA 1
ATOM 2145 C C . PHE A 1 276 ? -13.051 -4.817 -1.248 1.00 96.88 276 PHE A C 1
ATOM 2147 O O . PHE A 1 276 ? -12.460 -5.732 -1.824 1.00 96.88 276 PHE A O 1
ATOM 2154 N N . THR A 1 277 ? -13.369 -3.664 -1.818 1.00 98.25 277 THR A N 1
ATOM 2155 C CA . THR A 1 277 ? -12.811 -3.182 -3.070 1.00 98.25 277 THR A CA 1
ATOM 2156 C C . THR A 1 277 ? -12.368 -1.741 -2.896 1.00 98.25 277 THR A C 1
ATOM 2158 O O . THR A 1 277 ? -12.993 -0.974 -2.157 1.00 98.25 277 THR A O 1
ATOM 2161 N N . ARG A 1 278 ? -11.278 -1.393 -3.565 1.00 97.50 278 ARG A N 1
ATOM 2162 C CA . ARG A 1 278 ? -10.662 -0.074 -3.520 1.00 97.50 278 ARG A CA 1
ATOM 2163 C C . ARG A 1 278 ? -10.191 0.296 -4.917 1.00 97.50 278 ARG A C 1
ATOM 2165 O O . ARG A 1 278 ? -9.812 -0.581 -5.688 1.00 97.50 278 ARG A O 1
ATOM 2172 N N . LEU A 1 279 ? -10.241 1.576 -5.246 1.00 98.19 279 LEU A N 1
ATOM 2173 C CA . LEU A 1 279 ? -9.721 2.094 -6.506 1.00 98.19 279 LEU A CA 1
ATOM 2174 C C . LEU A 1 279 ? -8.716 3.192 -6.193 1.00 98.19 279 LEU A C 1
ATOM 2176 O O . LEU A 1 279 ? -9.109 4.230 -5.685 1.00 98.19 279 LEU A O 1
ATOM 2180 N N . THR A 1 280 ? -7.448 2.978 -6.494 1.00 97.88 280 THR A N 1
ATOM 2181 C CA . THR A 1 280 ? -6.393 3.976 -6.355 1.00 97.88 280 THR A CA 1
ATOM 2182 C C . THR A 1 280 ? -6.312 4.807 -7.628 1.00 97.88 280 THR A C 1
ATOM 2184 O O . THR A 1 280 ? -6.114 4.267 -8.718 1.00 97.88 280 THR A O 1
ATOM 2187 N N . MET A 1 281 ? -6.445 6.122 -7.479 1.00 97.06 281 MET A N 1
ATOM 2188 C CA . MET A 1 281 ? -6.377 7.089 -8.570 1.00 97.06 281 MET A CA 1
ATOM 2189 C C . MET A 1 281 ? -5.325 8.149 -8.243 1.00 97.06 281 MET A C 1
ATOM 2191 O O . MET A 1 281 ? -5.595 9.028 -7.416 1.00 97.06 281 MET A O 1
ATOM 2195 N N . PRO A 1 282 ? -4.138 8.085 -8.861 1.00 94.75 282 PRO A N 1
ATOM 2196 C CA . PRO A 1 282 ? -3.195 9.191 -8.823 1.00 94.75 282 PRO A CA 1
ATOM 2197 C C . PRO A 1 282 ? -3.809 10.449 -9.454 1.00 94.75 282 PRO A C 1
ATOM 2199 O O . PRO A 1 282 ? -4.612 10.368 -10.387 1.00 94.75 282 PRO A O 1
ATOM 2202 N N . VAL A 1 283 ? -3.526 11.611 -8.868 1.00 93.62 283 VAL A N 1
ATOM 2203 C CA . VAL A 1 283 ? -4.153 12.896 -9.235 1.00 93.62 283 VAL A CA 1
ATOM 2204 C C . VAL A 1 283 ? -3.188 13.789 -10.012 1.00 93.62 283 VAL A C 1
ATOM 2206 O O . VAL A 1 283 ? -3.616 14.620 -10.811 1.00 93.62 283 VAL A O 1
ATOM 2209 N N . ASP A 1 284 ? -1.897 13.611 -9.782 1.00 89.44 284 ASP A N 1
ATOM 2210 C CA . ASP A 1 284 ? -0.794 14.390 -10.325 1.00 89.44 284 ASP A CA 1
ATOM 2211 C C . ASP A 1 284 ? 0.349 13.476 -10.792 1.00 89.44 284 ASP A C 1
ATOM 2213 O O . ASP A 1 284 ? 0.244 12.248 -10.802 1.00 89.44 284 ASP A O 1
ATOM 2217 N N . GLU A 1 285 ? 1.427 14.086 -11.267 1.00 85.38 285 GLU A N 1
ATOM 2218 C CA . GLU A 1 285 ? 2.669 13.392 -11.611 1.00 85.38 285 GLU A CA 1
ATOM 2219 C C . GLU A 1 285 ? 3.372 12.868 -10.340 1.00 85.38 285 GLU A C 1
ATOM 2221 O O . GLU A 1 285 ? 3.028 13.322 -9.251 1.00 85.38 285 GLU A O 1
ATOM 2226 N N . PRO A 1 286 ? 4.312 11.904 -10.444 1.00 83.56 286 PRO A N 1
ATOM 2227 C CA . PRO A 1 286 ? 4.839 11.260 -11.658 1.00 83.56 286 PRO A CA 1
ATOM 2228 C C . PRO A 1 286 ? 3.991 10.111 -12.233 1.00 83.56 286 PRO A C 1
ATOM 2230 O O . PRO A 1 286 ? 4.232 9.682 -13.362 1.00 83.56 286 PRO A O 1
ATOM 2233 N N . ALA A 1 287 ? 3.013 9.575 -11.497 1.00 82.44 287 ALA A N 1
ATOM 2234 C CA . ALA A 1 287 ? 2.120 8.536 -12.026 1.00 82.44 287 ALA A CA 1
ATOM 2235 C C . ALA A 1 287 ? 1.066 9.101 -12.992 1.00 82.44 287 ALA A C 1
ATOM 2237 O O . ALA A 1 287 ? 0.511 8.345 -13.791 1.00 82.44 287 ALA A O 1
ATOM 2238 N N . GLY A 1 288 ? 0.844 10.418 -12.937 1.00 78.69 288 GLY A N 1
ATOM 2239 C CA . GLY A 1 288 ? -0.078 11.201 -13.752 1.00 78.69 288 GLY A CA 1
ATOM 2240 C C . GLY A 1 288 ? -1.539 11.066 -13.325 1.00 78.69 288 GLY A C 1
ATOM 2241 O O . GLY A 1 288 ? -1.880 10.179 -12.546 1.00 78.69 288 GLY A O 1
ATOM 2242 N N . PRO A 1 289 ? -2.437 11.918 -13.848 1.00 82.94 289 PRO A N 1
ATOM 2243 C CA . PRO A 1 289 ? -3.863 11.779 -13.594 1.00 82.94 289 PRO A CA 1
ATOM 2244 C C . PRO A 1 289 ? -4.361 10.403 -14.044 1.00 82.94 289 PRO A C 1
ATOM 2246 O O . PRO A 1 289 ? -4.102 9.960 -15.164 1.00 82.94 289 PRO A O 1
ATOM 2249 N N . ALA A 1 290 ? -5.081 9.716 -13.162 1.00 79.38 290 ALA A N 1
ATOM 2250 C CA . ALA A 1 290 ? -5.650 8.414 -13.473 1.00 79.38 290 ALA A CA 1
ATOM 2251 C C . ALA A 1 290 ? -6.517 8.464 -14.745 1.00 79.38 290 ALA A C 1
ATOM 2253 O O . ALA A 1 290 ? -7.291 9.402 -14.941 1.00 79.38 290 ALA A O 1
ATOM 2254 N N . PHE A 1 291 ? -6.440 7.394 -15.543 1.00 81.12 291 PHE A N 1
ATOM 2255 C CA . PHE A 1 291 ? -7.182 7.181 -16.798 1.00 81.12 291 PHE A CA 1
ATOM 2256 C C . PHE A 1 291 ? -6.732 8.010 -18.011 1.00 81.12 291 PHE A C 1
ATOM 2258 O O . PHE A 1 291 ? -7.361 7.893 -19.063 1.00 81.12 291 PHE A O 1
ATOM 2265 N N . ASP A 1 292 ? -5.655 8.787 -17.897 1.00 84.25 292 ASP A N 1
ATOM 2266 C CA . ASP A 1 292 ? -4.946 9.314 -19.065 1.00 84.25 292 ASP A CA 1
ATOM 22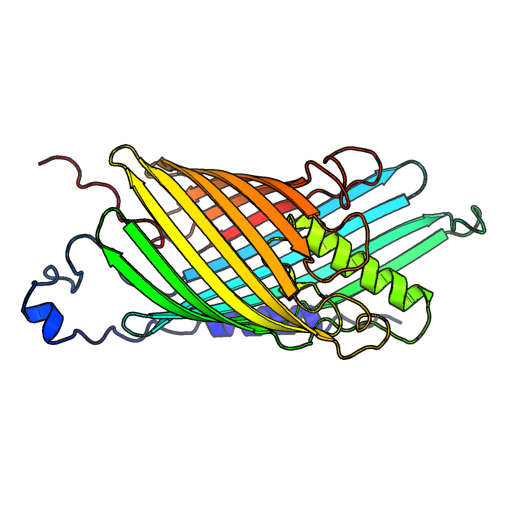67 C C . ASP A 1 292 ? -4.075 8.216 -19.714 1.00 84.25 292 ASP A C 1
ATOM 2269 O O . ASP A 1 292 ? -3.668 7.251 -19.060 1.00 84.25 292 ASP A O 1
ATOM 2273 N N . ASP A 1 293 ? -3.773 8.364 -21.008 1.00 77.88 293 ASP A N 1
ATOM 2274 C CA . ASP A 1 293 ? -2.999 7.379 -21.775 1.00 77.88 293 ASP A CA 1
ATOM 2275 C C . ASP A 1 293 ? -1.620 7.123 -21.137 1.00 77.88 293 ASP A C 1
ATOM 2277 O O . ASP A 1 293 ? -0.812 8.040 -20.956 1.00 77.88 293 ASP A O 1
ATOM 2281 N N . GLY A 1 294 ? -1.339 5.857 -20.811 1.00 75.38 294 GLY A N 1
ATOM 2282 C CA . GLY A 1 294 ? -0.084 5.436 -20.187 1.00 75.38 294 GLY A CA 1
ATOM 2283 C C . GLY A 1 294 ? 0.067 5.811 -18.707 1.00 75.38 294 GLY A C 1
ATOM 2284 O O . GLY A 1 294 ? 1.163 5.652 -18.164 1.00 75.38 294 GLY A O 1
ATOM 2285 N N . LYS A 1 295 ? -0.989 6.308 -18.045 1.00 86.88 295 LYS A N 1
ATOM 2286 C CA . LYS A 1 295 ? -0.983 6.620 -16.608 1.00 86.88 295 LYS A CA 1
ATOM 2287 C C . LYS A 1 295 ? -1.514 5.458 -15.772 1.00 86.88 295 LYS A C 1
ATOM 2289 O O . LYS A 1 295 ? -2.436 4.738 -16.159 1.00 86.88 295 LYS A O 1
ATOM 2294 N N . ILE A 1 296 ? -0.927 5.278 -14.591 1.00 88.62 296 ILE A N 1
ATOM 2295 C CA . ILE A 1 296 ? -1.155 4.091 -13.760 1.00 88.62 296 ILE A CA 1
ATOM 2296 C C . ILE A 1 296 ? -2.257 4.364 -12.739 1.00 88.62 296 ILE A C 1
ATOM 2298 O O . ILE A 1 296 ? -2.252 5.373 -12.048 1.00 88.62 296 ILE A O 1
ATOM 2302 N N . TRP A 1 297 ? -3.186 3.425 -12.603 1.00 94.44 297 TRP A N 1
ATOM 2303 C CA . TRP A 1 297 ? -4.209 3.384 -11.555 1.00 94.44 297 TRP A CA 1
ATOM 2304 C C . TRP A 1 297 ? -4.291 1.959 -11.003 1.00 94.44 297 TRP A C 1
ATOM 2306 O O . TRP A 1 297 ? -3.685 1.045 -11.556 1.00 94.44 297 TRP A O 1
ATOM 2316 N N . GLY A 1 298 ? -5.018 1.738 -9.909 1.00 96.56 298 GLY A N 1
ATOM 2317 C CA . GLY A 1 298 ? -5.136 0.400 -9.324 1.00 96.56 298 GLY A CA 1
ATOM 2318 C C . GLY A 1 298 ? -6.548 0.056 -8.907 1.00 96.56 298 GLY A C 1
ATOM 2319 O O . GLY A 1 298 ? -7.124 0.749 -8.077 1.00 96.56 298 GLY A O 1
ATOM 2320 N N . ALA A 1 299 ? -7.110 -1.029 -9.435 1.00 97.94 299 ALA A N 1
ATOM 2321 C CA . ALA A 1 299 ? -8.283 -1.652 -8.831 1.00 97.94 299 ALA A CA 1
ATOM 2322 C C . ALA A 1 299 ? -7.831 -2.740 -7.870 1.00 97.94 299 ALA A C 1
ATOM 2324 O O . ALA A 1 299 ? -7.015 -3.585 -8.218 1.00 97.94 299 ALA A O 1
ATOM 2325 N N . HIS A 1 300 ? -8.421 -2.769 -6.685 1.00 98.31 300 HIS A N 1
ATOM 2326 C CA . HIS A 1 300 ? -8.077 -3.731 -5.657 1.00 98.31 300 HIS A CA 1
ATOM 2327 C C . HIS A 1 300 ? -9.313 -4.461 -5.165 1.00 98.31 300 HIS A C 1
ATOM 2329 O O . HIS A 1 300 ? -10.400 -3.883 -5.035 1.00 98.31 300 HIS A O 1
ATOM 2335 N N . ILE A 1 301 ? -9.130 -5.739 -4.856 1.00 98.25 301 ILE A N 1
ATOM 2336 C CA . ILE A 1 301 ? -10.102 -6.547 -4.124 1.00 98.25 301 ILE A CA 1
ATOM 2337 C C . ILE A 1 301 ? -9.388 -7.258 -2.989 1.00 98.25 301 ILE A C 1
ATOM 2339 O O . ILE A 1 301 ? -8.243 -7.687 -3.132 1.00 98.25 301 ILE A O 1
ATOM 2343 N N . GLY A 1 302 ? -10.076 -7.446 -1.874 1.00 97.38 302 GLY A N 1
ATOM 2344 C CA . GLY A 1 302 ? -9.467 -8.141 -0.761 1.00 97.38 302 GLY A CA 1
ATOM 2345 C C . GLY A 1 302 ? -10.445 -8.716 0.236 1.00 97.38 302 GLY A C 1
ATOM 2346 O O . GLY A 1 302 ? -11.658 -8.491 0.194 1.00 97.38 302 GLY A O 1
ATOM 2347 N N . ILE A 1 303 ? -9.867 -9.494 1.140 1.00 96.56 303 ILE A N 1
ATOM 2348 C CA . ILE A 1 303 ? -10.525 -10.058 2.305 1.00 96.56 303 ILE A CA 1
ATOM 2349 C C . ILE A 1 303 ? -9.704 -9.716 3.541 1.00 96.56 303 ILE A C 1
ATOM 2351 O O . ILE A 1 303 ? -8.481 -9.838 3.548 1.00 96.56 303 ILE A O 1
ATOM 2355 N N . GLY A 1 304 ? -10.378 -9.318 4.608 1.00 91.44 304 GLY A N 1
ATOM 2356 C CA . GLY A 1 304 ? -9.748 -9.074 5.893 1.00 91.44 304 GLY A CA 1
ATOM 2357 C C . GLY A 1 304 ? -10.500 -9.732 7.034 1.00 91.44 304 GLY A C 1
ATOM 2358 O O . GLY A 1 304 ? -11.654 -10.141 6.906 1.00 91.44 304 GLY A O 1
ATOM 2359 N N . SER A 1 305 ? -9.850 -9.807 8.188 1.00 86.94 305 SER A N 1
ATOM 2360 C CA . SER A 1 305 ? -10.558 -10.008 9.449 1.00 86.94 305 SER A CA 1
ATOM 2361 C C . SER A 1 305 ? -11.589 -8.889 9.636 1.00 86.94 305 SER A C 1
ATOM 2363 O O . SER A 1 305 ? -11.280 -7.756 9.253 1.00 86.94 305 SER A O 1
ATOM 2365 N N . PRO A 1 306 ? -12.737 -9.154 10.287 1.00 75.81 306 PRO A N 1
ATOM 2366 C CA . PRO A 1 306 ? -13.663 -8.106 10.691 1.00 75.81 306 PRO A CA 1
ATOM 2367 C C . PRO A 1 306 ? -12.873 -7.011 11.393 1.00 75.81 306 PRO A C 1
ATOM 2369 O O . PRO A 1 306 ? -12.162 -7.281 12.366 1.00 75.81 306 PRO A O 1
ATOM 2372 N N . THR A 1 307 ? -12.907 -5.804 10.840 1.00 58.97 307 THR A N 1
ATOM 2373 C CA . THR A 1 307 ? -12.089 -4.692 11.321 1.00 58.97 307 THR A CA 1
ATOM 2374 C C . THR A 1 307 ? -12.602 -4.198 12.677 1.00 58.97 307 THR A C 1
ATOM 2376 O O . THR A 1 307 ? -13.184 -3.128 12.797 1.00 58.97 307 THR A O 1
ATOM 2379 N N . GLU A 1 308 ? -12.304 -4.937 13.752 1.00 50.94 308 GLU A N 1
ATOM 2380 C CA . GLU A 1 308 ? -12.390 -4.439 15.136 1.00 50.94 308 GLU A CA 1
ATOM 2381 C C . GLU A 1 308 ? -11.346 -3.337 15.411 1.00 50.94 308 GLU A C 1
ATOM 2383 O O . GLU A 1 308 ? -11.319 -2.753 16.494 1.00 50.94 308 GLU A O 1
ATOM 2388 N N . ARG A 1 309 ? -10.493 -3.004 14.424 1.00 47.19 309 ARG A N 1
ATOM 2389 C CA . ARG A 1 309 ? -9.625 -1.816 14.466 1.00 47.19 309 ARG A CA 1
ATOM 2390 C C . ARG A 1 309 ? -10.407 -0.514 14.601 1.00 47.19 309 ARG A C 1
ATOM 2392 O O . ARG A 1 309 ? -9.823 0.481 15.023 1.00 47.19 309 ARG A O 1
ATOM 2399 N N . HIS A 1 310 ? -11.695 -0.516 14.276 1.00 49.03 310 HIS A N 1
ATOM 2400 C CA . HIS A 1 310 ? -12.552 0.632 14.489 1.00 49.03 310 HIS A CA 1
ATOM 2401 C C . HIS A 1 310 ? -13.496 0.346 15.647 1.00 49.03 310 HIS A C 1
ATOM 2403 O O . HIS A 1 310 ? -14.146 -0.693 15.711 1.00 49.03 310 HIS A O 1
ATOM 2409 N N . LEU A 1 311 ? -13.510 1.310 16.565 1.00 51.50 311 LEU A N 1
ATOM 2410 C CA . LEU A 1 311 ? -14.221 1.364 17.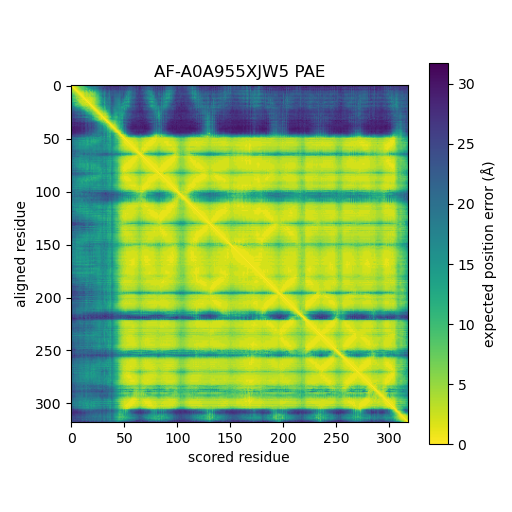842 1.00 51.50 311 LEU A CA 1
ATOM 2411 C C . LEU A 1 311 ? -15.579 0.637 17.762 1.00 51.50 311 LEU A C 1
ATOM 2413 O O . LEU A 1 311 ? -16.247 0.771 16.735 1.00 51.50 311 LEU A O 1
ATOM 2417 N N . PRO A 1 312 ? -15.999 -0.136 18.780 1.00 52.75 312 PRO A N 1
ATOM 2418 C CA . PRO A 1 312 ? -17.256 -0.875 18.710 1.00 52.75 312 PRO A CA 1
ATOM 2419 C C . PRO A 1 312 ? -18.427 0.053 18.360 1.00 52.75 312 PRO A C 1
ATOM 2421 O O . PRO A 1 312 ? -18.351 1.260 18.625 1.00 52.75 312 PRO A O 1
ATOM 2424 N N . PRO A 1 313 ? -19.501 -0.485 17.751 1.00 55.44 313 PRO A N 1
ATOM 2425 C CA . PRO A 1 313 ? -20.665 0.320 17.417 1.00 55.44 313 PRO A CA 1
ATOM 2426 C C . PRO A 1 313 ? -21.134 1.086 18.660 1.00 55.44 313 PRO A C 1
ATOM 2428 O O . PRO A 1 313 ? -21.052 0.545 19.772 1.00 55.44 313 PRO A O 1
ATOM 2431 N N . PRO A 1 314 ? -21.605 2.337 18.498 1.00 55.00 314 PRO A N 1
ATOM 2432 C CA . PRO A 1 314 ? -22.126 3.101 19.619 1.00 55.00 314 PRO A CA 1
ATOM 2433 C C . PRO A 1 314 ? -23.186 2.261 20.345 1.00 55.00 314 PRO A C 1
ATOM 2435 O O . PRO A 1 314 ? -23.952 1.543 19.687 1.00 55.00 314 PRO A O 1
ATOM 2438 N N . PRO A 1 315 ? -23.229 2.300 21.689 1.00 55.16 315 PRO A N 1
ATOM 2439 C CA . PRO A 1 315 ? -24.221 1.548 22.439 1.00 55.16 315 PRO A CA 1
ATOM 2440 C C . PRO A 1 315 ? -25.614 1.900 21.909 1.00 55.16 315 PRO A C 1
ATOM 2442 O O . PRO A 1 315 ? -25.993 3.071 21.858 1.00 55.16 315 PRO A O 1
ATOM 2445 N N . LYS A 1 316 ? -26.368 0.882 21.471 1.00 55.53 316 LYS A N 1
ATOM 2446 C CA . LYS A 1 316 ? -27.774 1.061 21.089 1.00 55.53 316 LYS A CA 1
ATOM 2447 C C . LYS A 1 316 ? -28.497 1.592 22.329 1.00 55.53 316 LYS A C 1
ATOM 2449 O O . LYS A 1 316 ? -28.390 0.972 23.382 1.00 55.53 316 LYS A O 1
ATOM 2454 N N . GLY A 1 317 ? -29.127 2.759 22.182 1.00 54.72 317 GLY A N 1
ATOM 2455 C CA . GLY A 1 317 ? -29.561 3.649 23.262 1.00 54.72 317 GLY A CA 1
ATOM 2456 C C . GLY A 1 317 ? -30.014 2.974 24.561 1.00 54.72 317 GLY A C 1
ATOM 2457 O O . GLY A 1 317 ? -30.869 2.087 24.547 1.00 54.72 317 GLY A O 1
ATOM 2458 N N . GLN A 1 318 ? -29.437 3.457 25.664 1.00 37.62 318 GLN A N 1
ATOM 2459 C CA . GLN A 1 318 ? -30.086 3.514 26.974 1.00 37.62 318 GLN A CA 1
ATOM 2460 C C . GLN A 1 318 ? -30.830 4.841 27.103 1.00 37.62 318 GLN A C 1
ATOM 2462 O O . GLN A 1 318 ? -30.311 5.846 26.561 1.00 37.62 318 GLN A O 1
#

Sequence (318 aa):
MNRSLPGAALCTTALVATLAARPAGAEVRPSELIRPADAAGYGPGYGRRVTSYELEVGFYSDSNDVQDVFLISPLVRVVQPVRSNEVELAWGFSAFSLTGPAQSDPSREIDQSTVRLANPYLAYHWVWRELPYQVRLGVGLTAPAATLREETLNDTLVDVVALGATQAMYGHHDFFLWMPETMSGVLHADGYLREHFGLVYGGQINLANMYGFNDLINEGYNVAVEVAIDVAYELDWARFALRGIYFNALTSDADDTDQISVEPELRFRLGFADLFTRLTMPVDEPAGPAFDDGKIWGAHIGIGSPTERHLPPPPKGQ

Foldseek 3Di:
DDDDDPVVVVVVVVVVVVVPPDQDDDDQDPVCVVQPAPPVRHRPFADDQDKKKKKKKKWWWDDDPFKTKIKIKIKIKIWHDDHQKIKIKIWMKMKIWMWGADPVGNVDIDTDIDIFIFFIKIKIWRWDDDPPKIKIKIKMKTDQRGEFDPPDPVSRVRSVCRLVLVCVQVQVVVVNRSDHQKMKIKIKMKMWGADQQQKMKMKMKIWIQIDHPDPVRRPWQGIKMKMKIKIWGDDPFKIWMKMWMWIARPGGPDPWGIWIKMKIKIWTCPPQKIKMKIKIAIPDPDLHGPPPRNHHIIIMIMMMGPPSVHTPRNPPDD

Radius of gyration: 21.21 Å; Cα contacts (8 Å, |Δi|>4): 771; chains: 1; bounding box: 55×42×76 Å